Protein AF-A0A6I1JJD5-F1 (afdb_monomer_lite)

Secondary structure (DSSP, 8-state):
-PPPEEEEEEEEEEETTSHHHHHHHHHHHHHHHHTTPPPEEESSSS-S--GGGTT-EEEEP-SS--SSEEEBPPBTTTBTT--EEESEEEE-SBTTTB-TTEEEEEEE---HHHHHHHHTEEEETTT--EEEGGG--SB-TTSTT-TT--GGGGGGGBEEEGGGTTSPPPPPPHHHHHHHHHHHHHHHH---SHHHHHHHHHHHHHHHHHHHHHHHHHHHHHHHHHHHHHTT---TTEEEETTTTEEEETSSSPBPHHHHHHHHHHHTT--S-EEEEBTTS-EEEE--

Sequence (288 aa):
MADRMTTTVHAYNFDTSTDAGRAGYADLKARLTAMGLECFETHGGGSHYKPELDGRAVELETKHLFRDQWNTAPIEGVSDKGLRLFDWAQDVNSPIGAPPRIKRGHWLEQTPAMREARRNTMKCGYCGKQEPAAKGYVFCPHCLDSEYLGEGDLHLTRMASVEDTNKPRAPLTEAEKGHLLPLYREAQIHGSTERGRARIASERAKVIEKHRKVTTDATTERDAMLWLMDRGIRTDNVIFYSHTGRFCFGWRKPVGGAVLAELLNIMSEFPAPYDIKTEDGRTLSGEG

Radius of gyration: 32.89 Å; chains: 1; bounding box: 65×50×88 Å

Structure (mmCIF, N/CA/C/O backbone):
data_AF-A0A6I1JJD5-F1
#
_entry.id   AF-A0A6I1JJD5-F1
#
loop_
_atom_site.group_PDB
_atom_site.id
_atom_site.type_symbol
_atom_site.label_atom_id
_atom_site.label_alt_id
_atom_site.label_comp_id
_atom_site.label_asym_id
_atom_site.label_entity_id
_atom_site.label_seq_id
_atom_site.pdbx_PDB_ins_code
_atom_site.Cartn_x
_atom_site.Cartn_y
_atom_site.Cartn_z
_atom_site.occupancy
_atom_site.B_iso_or_equiv
_atom_site.auth_seq_id
_atom_site.auth_comp_id
_atom_site.auth_asym_id
_atom_site.auth_atom_id
_atom_site.pdbx_PDB_model_num
ATOM 1 N N . MET A 1 1 ? -10.569 -16.025 -19.321 1.00 39.91 1 MET A N 1
ATOM 2 C CA . MET A 1 1 ? -9.183 -16.329 -18.910 1.00 39.91 1 MET A CA 1
ATOM 3 C C . MET A 1 1 ? -8.385 -15.088 -19.245 1.00 39.91 1 MET A C 1
ATOM 5 O O . MET A 1 1 ? -8.525 -14.624 -20.365 1.00 39.91 1 MET A O 1
ATOM 9 N N . ALA A 1 2 ? -7.706 -14.463 -18.282 1.00 50.34 2 ALA A N 1
ATOM 10 C CA . ALA A 1 2 ? -6.809 -13.363 -18.625 1.00 50.34 2 ALA A CA 1
ATOM 11 C C . ALA A 1 2 ? -5.673 -13.961 -19.460 1.00 50.34 2 ALA A C 1
ATOM 13 O O . ALA A 1 2 ? -5.101 -14.966 -19.033 1.00 50.34 2 ALA A O 1
ATOM 14 N N . ASP A 1 3 ? -5.411 -13.408 -20.643 1.00 59.53 3 ASP A N 1
ATOM 15 C CA . ASP A 1 3 ? -4.267 -13.832 -21.444 1.00 59.53 3 ASP A CA 1
ATOM 16 C C . ASP A 1 3 ? -3.008 -13.679 -20.595 1.00 59.53 3 ASP A C 1
ATOM 18 O O . ASP A 1 3 ? -2.704 -12.607 -20.062 1.00 59.53 3 ASP A O 1
ATOM 22 N N . ARG A 1 4 ? -2.325 -14.805 -20.399 1.00 80.31 4 ARG A N 1
ATOM 23 C CA . ARG A 1 4 ? -1.076 -14.865 -19.654 1.00 80.31 4 ARG A CA 1
ATOM 24 C C . ARG A 1 4 ? -0.009 -14.211 -20.514 1.00 80.31 4 ARG A C 1
ATOM 26 O O . ARG A 1 4 ? 0.263 -14.665 -21.622 1.00 80.31 4 ARG A O 1
ATOM 33 N N . MET A 1 5 ? 0.569 -13.125 -20.020 1.00 93.69 5 MET A N 1
ATOM 34 C CA . MET A 1 5 ? 1.611 -12.401 -20.732 1.00 93.69 5 MET A CA 1
ATOM 35 C C . MET A 1 5 ? 2.973 -12.980 -20.366 1.00 93.69 5 MET A C 1
ATOM 37 O O . MET A 1 5 ? 3.266 -13.145 -19.189 1.00 93.69 5 MET A O 1
ATOM 41 N N . THR A 1 6 ? 3.815 -13.267 -21.354 1.00 96.06 6 THR A N 1
ATOM 42 C CA . THR A 1 6 ? 5.143 -13.860 -21.139 1.00 96.06 6 THR A CA 1
ATOM 43 C C . THR A 1 6 ? 6.258 -12.963 -21.673 1.00 96.06 6 THR A C 1
ATOM 45 O O . THR A 1 6 ? 6.064 -12.249 -22.657 1.00 96.06 6 THR A O 1
ATOM 48 N N . THR A 1 7 ? 7.436 -13.025 -21.053 1.00 97.62 7 THR A N 1
ATOM 49 C CA . THR A 1 7 ? 8.671 -12.364 -21.518 1.00 97.62 7 THR A CA 1
ATOM 50 C C . THR A 1 7 ? 9.891 -13.237 -21.223 1.00 97.62 7 THR A C 1
ATOM 52 O O . THR A 1 7 ? 9.816 -14.122 -20.370 1.00 97.62 7 THR A O 1
ATOM 55 N N . THR A 1 8 ? 11.005 -12.983 -21.906 1.00 98.25 8 THR A N 1
ATOM 56 C CA . THR A 1 8 ? 12.299 -13.620 -21.646 1.00 98.25 8 THR A CA 1
ATOM 57 C C . THR A 1 8 ? 13.126 -12.764 -20.690 1.00 98.25 8 THR A C 1
ATOM 59 O O . THR A 1 8 ? 13.258 -11.552 -20.881 1.00 98.25 8 THR A O 1
ATOM 62 N N . VAL A 1 9 ? 13.707 -13.394 -19.666 1.00 98.50 9 VAL A N 1
ATOM 63 C CA . VAL A 1 9 ? 14.671 -12.749 -18.764 1.00 98.50 9 VAL A CA 1
ATOM 64 C C . VAL A 1 9 ? 16.080 -12.958 -19.305 1.00 98.50 9 VAL A C 1
ATOM 66 O O . VAL A 1 9 ? 16.453 -14.069 -19.670 1.00 98.50 9 VAL A O 1
ATOM 69 N N . HIS A 1 10 ? 16.885 -11.901 -19.313 1.00 98.50 10 HIS A N 1
ATOM 70 C CA . HIS A 1 10 ? 18.291 -11.967 -19.693 1.00 98.50 10 HIS A CA 1
ATOM 71 C C . HIS A 1 10 ? 19.163 -11.494 -18.538 1.00 98.50 10 HIS A C 1
ATOM 73 O O . HIS A 1 10 ? 19.095 -10.325 -18.150 1.00 98.50 10 HIS A O 1
ATOM 79 N N . ALA A 1 11 ? 19.990 -12.383 -17.996 1.00 97.88 11 ALA A N 1
ATOM 80 C CA . ALA A 1 11 ? 20.988 -12.020 -17.001 1.00 97.88 11 ALA A CA 1
ATOM 81 C C . ALA A 1 11 ? 22.262 -11.535 -17.699 1.00 97.88 11 ALA A C 1
ATOM 83 O O . ALA A 1 11 ? 22.607 -11.963 -18.797 1.00 97.88 11 ALA A O 1
ATOM 84 N N . TYR A 1 12 ? 22.994 -10.631 -17.058 1.00 97.50 12 TYR A N 1
ATOM 85 C CA . TYR A 1 12 ? 24.285 -10.184 -17.571 1.00 97.50 12 TYR A CA 1
ATOM 86 C C . TYR A 1 12 ? 25.292 -10.004 -16.445 1.00 97.50 12 TYR A C 1
ATOM 88 O O . TYR A 1 12 ? 24.922 -9.723 -15.303 1.00 97.50 12 TYR A O 1
ATOM 96 N N . ASN A 1 13 ? 26.573 -10.161 -16.779 1.00 95.94 13 ASN A N 1
ATOM 97 C CA . ASN A 1 13 ? 27.690 -10.007 -15.857 1.00 95.94 13 ASN A CA 1
ATOM 98 C C . ASN A 1 13 ? 28.967 -9.650 -16.634 1.00 95.94 13 ASN A C 1
ATOM 100 O O . ASN A 1 13 ? 29.559 -10.504 -17.291 1.00 95.94 13 ASN A O 1
ATOM 104 N N . PHE A 1 14 ? 29.378 -8.386 -16.571 1.00 96.75 14 PHE A N 1
ATOM 105 C CA . PHE A 1 14 ? 30.562 -7.868 -17.253 1.00 96.75 14 PHE A CA 1
ATOM 106 C C . PHE A 1 14 ? 31.636 -7.451 -16.252 1.00 96.75 14 PHE A C 1
ATOM 108 O O . PHE A 1 14 ? 31.357 -6.699 -15.317 1.00 96.75 14 PHE A O 1
ATOM 115 N N . ASP A 1 15 ? 32.882 -7.859 -16.501 1.00 95.56 15 ASP A N 1
ATOM 116 C CA . ASP A 1 15 ? 34.052 -7.312 -15.813 1.00 95.56 15 ASP A CA 1
ATOM 117 C C . ASP A 1 15 ? 34.607 -6.102 -16.575 1.00 95.56 15 ASP A C 1
ATOM 119 O O . ASP A 1 15 ? 35.356 -6.227 -17.550 1.00 95.56 15 ASP A O 1
ATOM 123 N N . THR A 1 16 ? 34.260 -4.906 -16.105 1.00 95.44 16 THR A N 1
ATOM 124 C CA . THR A 1 16 ? 34.658 -3.632 -16.710 1.00 95.44 16 THR A CA 1
ATOM 125 C C . THR A 1 16 ? 36.108 -3.246 -16.411 1.00 95.44 16 THR A C 1
ATOM 127 O O . THR A 1 16 ? 36.542 -2.162 -16.809 1.00 95.44 16 THR A O 1
ATOM 130 N N . SER A 1 17 ? 36.888 -4.098 -15.734 1.00 95.38 17 SER A N 1
ATOM 131 C CA . SER A 1 17 ? 38.349 -3.956 -15.710 1.00 95.38 17 SER A CA 1
ATOM 132 C C . SER A 1 17 ? 38.996 -4.359 -17.043 1.00 95.38 17 SER A C 1
ATOM 134 O O . SER A 1 17 ? 40.061 -3.842 -17.379 1.00 95.38 17 SER A O 1
ATOM 136 N N . THR A 1 18 ? 38.309 -5.164 -17.860 1.00 97.69 18 THR A N 1
ATOM 137 C CA . THR A 1 18 ? 38.762 -5.594 -19.195 1.00 97.69 18 THR A CA 1
ATOM 138 C C . THR A 1 18 ? 38.192 -4.716 -20.315 1.00 97.69 18 THR A C 1
ATOM 140 O O . THR A 1 18 ? 37.108 -4.147 -20.170 1.00 97.69 18 THR A O 1
ATOM 143 N N . ASP A 1 19 ? 38.888 -4.622 -21.455 1.00 97.75 19 ASP A N 1
ATOM 144 C CA . ASP A 1 19 ? 38.372 -3.913 -22.642 1.00 97.75 19 ASP A CA 1
ATOM 145 C C . ASP A 1 19 ? 37.091 -4.559 -23.178 1.00 97.75 19 ASP A C 1
ATOM 147 O O . ASP A 1 19 ? 36.109 -3.866 -23.438 1.00 97.75 19 ASP A O 1
ATOM 151 N N . ALA A 1 20 ? 37.070 -5.892 -23.263 1.00 97.81 20 ALA A N 1
ATOM 152 C CA . ALA A 1 20 ? 35.910 -6.644 -23.733 1.00 97.81 20 ALA A CA 1
ATOM 153 C C . ALA A 1 20 ? 34.679 -6.430 -22.836 1.00 97.81 20 ALA A C 1
ATOM 155 O O . ALA A 1 20 ? 33.582 -6.198 -23.339 1.00 97.81 20 ALA A O 1
ATOM 156 N N . GLY A 1 21 ? 34.850 -6.450 -21.510 1.00 97.38 21 GLY A N 1
ATOM 157 C CA . GLY A 1 21 ? 33.751 -6.207 -20.576 1.00 97.38 21 GLY A CA 1
ATOM 158 C C . GLY A 1 21 ? 33.252 -4.761 -20.597 1.00 97.38 21 GLY A C 1
ATOM 159 O O . GLY A 1 21 ? 32.046 -4.537 -20.502 1.00 97.38 21 GLY A O 1
ATOM 160 N N . ARG A 1 22 ? 34.144 -3.774 -20.783 1.00 97.81 22 ARG A N 1
ATOM 161 C CA . ARG A 1 22 ? 33.741 -2.372 -20.996 1.00 97.81 22 ARG A CA 1
ATOM 162 C C . ARG A 1 22 ? 32.921 -2.206 -22.271 1.00 97.81 22 ARG A C 1
ATOM 164 O O . ARG A 1 22 ? 31.856 -1.598 -22.207 1.00 97.81 22 ARG A O 1
ATOM 171 N N . ALA A 1 23 ? 33.402 -2.753 -23.386 1.00 98.12 23 ALA A N 1
ATOM 172 C CA . ALA A 1 23 ? 32.707 -2.695 -24.668 1.00 98.12 23 ALA A CA 1
ATOM 173 C C . ALA A 1 23 ? 31.338 -3.387 -24.586 1.00 98.12 23 ALA A C 1
ATOM 175 O O . ALA A 1 23 ? 30.321 -2.765 -24.873 1.00 98.12 23 ALA A O 1
ATOM 176 N N . GLY A 1 24 ? 31.285 -4.619 -24.067 1.00 98.12 24 GLY A N 1
ATOM 177 C CA . GLY A 1 24 ? 30.038 -5.377 -23.948 1.00 98.12 24 GLY A CA 1
ATOM 178 C C . GLY A 1 24 ? 28.984 -4.701 -23.064 1.00 98.12 24 GLY A C 1
ATOM 179 O O . GLY A 1 24 ? 27.807 -4.661 -23.423 1.00 98.12 24 GLY A O 1
ATOM 180 N N . TYR A 1 25 ? 29.389 -4.111 -21.933 1.00 97.50 25 TYR A N 1
ATOM 181 C CA . TYR A 1 25 ? 28.455 -3.364 -21.087 1.00 97.50 25 TYR A CA 1
ATOM 182 C C . TYR A 1 25 ? 27.991 -2.055 -21.744 1.00 97.50 25 TYR A C 1
ATOM 184 O O . TYR A 1 25 ? 26.815 -1.700 -21.636 1.00 97.50 25 TYR A O 1
ATOM 192 N N . ALA A 1 26 ? 28.885 -1.342 -22.438 1.00 98.12 26 ALA A N 1
ATOM 193 C CA . ALA A 1 26 ? 28.528 -0.136 -23.182 1.00 98.12 26 ALA A CA 1
ATOM 194 C C . ALA A 1 26 ? 27.514 -0.442 -24.296 1.00 98.12 26 ALA A C 1
ATOM 196 O O . ALA A 1 26 ? 26.508 0.262 -24.401 1.00 98.12 26 ALA A O 1
ATOM 197 N N . ASP A 1 27 ? 27.719 -1.527 -25.044 1.00 98.44 27 ASP A N 1
ATOM 198 C CA . ASP A 1 27 ? 26.807 -1.986 -26.095 1.00 98.44 27 ASP A CA 1
ATOM 199 C C . ASP A 1 27 ? 25.439 -2.376 -25.526 1.00 98.44 27 ASP A C 1
ATOM 201 O O . ASP A 1 27 ? 24.402 -1.949 -26.044 1.00 98.44 27 ASP A O 1
ATOM 205 N N . LEU A 1 28 ? 25.410 -3.127 -24.415 1.00 98.12 28 LEU A N 1
ATOM 206 C CA . LEU A 1 28 ? 24.160 -3.458 -23.728 1.00 98.12 28 LEU A CA 1
ATOM 207 C C . LEU A 1 28 ? 23.419 -2.186 -23.307 1.00 98.12 28 LEU A C 1
ATOM 209 O O . LEU A 1 28 ? 22.236 -2.035 -23.610 1.00 98.12 28 LEU A O 1
ATOM 213 N N . LYS A 1 29 ? 24.111 -1.262 -22.635 1.00 98.06 29 LYS A N 1
ATOM 214 C CA . LYS A 1 29 ? 23.531 -0.000 -22.168 1.00 98.06 29 LYS A CA 1
ATOM 215 C C . LYS A 1 29 ? 22.980 0.827 -23.329 1.00 98.06 29 LYS A C 1
ATOM 217 O O . LYS A 1 29 ? 21.865 1.338 -23.219 1.00 98.06 29 LYS A O 1
ATOM 222 N N . ALA A 1 30 ? 23.721 0.936 -24.432 1.00 98.19 30 ALA A N 1
ATOM 223 C CA . ALA A 1 30 ? 23.281 1.651 -25.625 1.00 98.19 30 ALA A CA 1
ATOM 224 C C . ALA A 1 30 ? 22.006 1.023 -26.204 1.00 98.19 30 ALA A C 1
ATOM 226 O O . ALA A 1 30 ? 21.031 1.731 -26.457 1.00 98.19 30 ALA A O 1
ATOM 227 N N . ARG A 1 31 ? 21.973 -0.311 -26.322 1.00 98.06 31 ARG A N 1
ATOM 228 C CA . ARG A 1 31 ? 20.810 -1.056 -26.816 1.00 98.06 31 ARG A CA 1
ATOM 229 C C . ARG A 1 31 ? 19.571 -0.859 -25.941 1.00 98.06 31 ARG A C 1
ATOM 231 O O . ARG A 1 31 ? 18.515 -0.524 -26.468 1.00 98.06 31 ARG A O 1
ATOM 238 N N . LEU A 1 32 ? 19.684 -1.039 -24.624 1.00 97.88 32 LEU A N 1
ATOM 239 C CA . LEU A 1 32 ? 18.535 -0.916 -23.716 1.00 97.88 32 LEU A CA 1
ATOM 240 C C . LEU A 1 32 ? 18.031 0.532 -23.628 1.00 97.88 32 LEU A C 1
ATOM 242 O O . LEU A 1 32 ? 16.824 0.766 -23.646 1.00 97.88 32 LEU A O 1
ATOM 246 N N . THR A 1 33 ? 18.939 1.511 -23.650 1.00 97.00 33 THR A N 1
ATOM 247 C CA . THR A 1 33 ? 18.565 2.934 -23.726 1.00 97.00 33 THR A CA 1
ATOM 248 C C . THR A 1 33 ? 17.831 3.251 -25.030 1.00 97.00 33 THR A C 1
ATOM 250 O O . THR A 1 33 ? 16.821 3.948 -25.008 1.00 97.00 33 THR A O 1
ATOM 253 N N . ALA A 1 34 ? 18.282 2.708 -26.166 1.00 96.50 34 ALA A N 1
ATOM 254 C CA . ALA A 1 34 ? 17.612 2.887 -27.455 1.00 96.50 34 ALA A CA 1
ATOM 255 C C . ALA A 1 34 ? 16.199 2.270 -27.485 1.00 96.50 34 ALA A C 1
ATOM 257 O O . ALA A 1 34 ? 15.344 2.718 -28.244 1.00 96.50 34 ALA A O 1
ATOM 258 N N . MET A 1 35 ? 15.930 1.281 -26.625 1.00 93.88 35 MET A N 1
ATOM 259 C CA . MET A 1 35 ? 14.592 0.722 -26.401 1.00 93.88 35 MET A CA 1
ATOM 260 C C . MET A 1 35 ? 13.726 1.567 -25.449 1.00 93.88 35 MET A C 1
ATOM 262 O O . MET A 1 35 ? 12.567 1.218 -25.225 1.00 93.88 35 MET A O 1
ATOM 266 N N . GLY A 1 36 ? 14.267 2.657 -24.895 1.00 92.75 36 GLY A N 1
ATOM 267 C CA . GLY A 1 36 ? 13.597 3.531 -23.933 1.00 92.75 36 GLY A CA 1
ATOM 268 C C . GLY A 1 36 ? 13.610 3.011 -22.494 1.00 92.75 36 GLY A C 1
ATOM 269 O O . GLY A 1 36 ? 12.805 3.474 -21.690 1.00 92.75 36 GLY A O 1
ATOM 270 N N . LEU A 1 37 ? 14.477 2.044 -22.167 1.00 95.00 37 LEU A N 1
ATOM 271 C CA . LEU A 1 37 ? 14.569 1.491 -20.816 1.00 95.00 37 LEU A CA 1
ATOM 272 C C . LEU A 1 37 ? 15.464 2.339 -19.914 1.00 95.00 37 LEU A C 1
ATOM 274 O O . LEU A 1 37 ? 16.548 2.772 -20.307 1.00 95.00 37 LEU A O 1
ATOM 278 N N . GLU A 1 38 ? 15.021 2.513 -18.674 1.00 93.94 38 GLU A N 1
ATOM 279 C CA . GLU A 1 38 ? 15.776 3.160 -17.604 1.00 93.94 38 GLU A CA 1
ATOM 280 C C . GLU A 1 38 ? 16.366 2.084 -16.684 1.00 93.94 38 GLU A C 1
ATOM 282 O O . GLU A 1 38 ? 15.677 1.140 -16.303 1.00 93.94 38 GLU A O 1
ATOM 287 N N . CYS A 1 39 ? 17.651 2.209 -16.342 1.00 95.38 39 CYS A N 1
ATOM 288 C CA . CYS A 1 39 ? 18.305 1.276 -15.428 1.00 95.38 39 CYS A CA 1
ATOM 289 C C . CYS A 1 39 ? 17.863 1.548 -13.993 1.00 95.38 39 CYS A C 1
ATOM 291 O O . CYS A 1 39 ? 18.116 2.634 -13.465 1.00 95.38 39 CYS A O 1
ATOM 293 N N . PHE A 1 40 ? 17.294 0.544 -13.336 1.00 94.31 40 PHE A N 1
ATOM 294 C CA . PHE A 1 40 ? 17.115 0.556 -11.893 1.00 94.31 40 PHE A CA 1
ATOM 295 C C . PHE A 1 40 ? 18.404 0.093 -11.196 1.00 94.31 40 PHE A C 1
ATOM 297 O O . PHE A 1 40 ? 18.738 -1.094 -11.183 1.00 94.31 40 PHE A O 1
ATOM 304 N N . GLU A 1 41 ? 19.150 1.037 -10.624 1.00 92.06 41 GLU A N 1
ATOM 305 C CA . GLU A 1 41 ? 20.388 0.762 -9.890 1.00 92.06 41 GLU A CA 1
ATOM 306 C C . GLU A 1 41 ? 20.113 0.533 -8.398 1.00 92.06 41 GLU A C 1
ATOM 308 O O . GLU A 1 41 ? 19.583 1.401 -7.704 1.00 92.06 41 GLU A O 1
ATOM 313 N N . THR A 1 42 ? 20.501 -0.637 -7.887 1.00 86.00 42 THR A N 1
ATOM 314 C CA . THR A 1 42 ? 20.261 -1.019 -6.489 1.00 86.00 42 THR A CA 1
ATOM 315 C C . THR A 1 42 ? 21.533 -0.993 -5.662 1.00 86.00 42 THR A C 1
ATOM 317 O O . THR A 1 42 ? 22.498 -1.678 -5.986 1.00 86.00 42 THR A O 1
ATOM 320 N N . HIS A 1 43 ? 21.491 -0.257 -4.548 1.00 80.88 43 HIS A N 1
ATOM 321 C CA . HIS A 1 43 ? 22.602 -0.065 -3.607 1.00 80.88 43 HIS A CA 1
ATOM 322 C C . HIS A 1 43 ? 22.506 -0.920 -2.325 1.00 80.88 43 HIS A C 1
ATOM 324 O O . HIS A 1 43 ? 23.300 -0.748 -1.399 1.00 80.88 43 HIS A O 1
ATOM 330 N N . GLY A 1 44 ? 21.544 -1.842 -2.222 1.00 74.50 44 GLY A N 1
ATOM 331 C CA . GLY A 1 44 ? 21.320 -2.684 -1.036 1.00 74.50 44 GLY A CA 1
ATOM 332 C C . GLY A 1 44 ? 20.181 -3.688 -1.216 1.00 74.50 44 GLY A C 1
ATOM 333 O O . GLY A 1 44 ? 19.350 -3.525 -2.099 1.00 74.50 44 GLY A O 1
ATOM 334 N N . GLY A 1 45 ? 20.122 -4.723 -0.374 1.00 79.00 45 GLY A N 1
ATOM 335 C CA . GLY A 1 45 ? 19.071 -5.748 -0.430 1.00 79.00 45 GLY A CA 1
ATOM 336 C C . GLY A 1 45 ? 19.464 -6.997 -1.227 1.00 79.00 45 GLY A C 1
ATOM 337 O O . GLY A 1 45 ? 20.597 -7.463 -1.131 1.00 79.00 45 GLY A O 1
ATOM 338 N N . GLY A 1 46 ? 18.506 -7.583 -1.952 1.00 83.38 46 GLY A N 1
ATOM 339 C CA . GLY A 1 46 ? 18.722 -8.783 -2.770 1.00 83.38 46 GLY A CA 1
ATOM 340 C C . GLY A 1 46 ? 19.340 -8.467 -4.134 1.00 83.38 46 GLY A C 1
ATOM 341 O O . GLY A 1 46 ? 19.106 -7.398 -4.684 1.00 83.38 46 GLY A O 1
ATOM 342 N N . SER A 1 47 ? 20.107 -9.409 -4.690 1.00 89.75 47 SER A N 1
ATOM 343 C CA . SER A 1 47 ? 20.727 -9.252 -6.014 1.00 89.75 47 SER A CA 1
ATOM 344 C C . SER A 1 47 ? 19.703 -9.333 -7.151 1.00 89.75 47 SER A C 1
ATOM 346 O O . SER A 1 47 ? 18.813 -10.194 -7.157 1.00 89.75 47 SER A O 1
ATOM 348 N N . HIS A 1 48 ? 19.879 -8.466 -8.147 1.00 92.19 48 HIS A N 1
ATOM 349 C CA . HIS A 1 48 ? 19.187 -8.504 -9.433 1.00 92.19 48 HIS A CA 1
ATOM 350 C C . HIS A 1 48 ? 19.905 -9.367 -10.471 1.00 92.19 48 HIS A C 1
ATOM 352 O O . HIS A 1 48 ? 19.346 -9.598 -11.542 1.00 92.19 48 HIS A O 1
ATOM 358 N N . TYR A 1 49 ? 21.111 -9.857 -10.182 1.00 93.75 49 TYR A N 1
ATOM 359 C CA . TYR A 1 49 ? 21.769 -10.858 -11.010 1.00 93.75 49 TYR A CA 1
ATOM 360 C C . TYR A 1 49 ? 21.163 -12.236 -10.730 1.00 93.75 49 TYR A C 1
ATOM 362 O O . TYR A 1 49 ? 21.349 -12.797 -9.652 1.00 93.75 49 TYR A O 1
ATOM 370 N N . LYS A 1 50 ? 20.413 -12.753 -11.708 1.00 93.38 50 LYS A N 1
ATOM 371 C CA . LYS A 1 50 ? 19.674 -14.022 -11.630 1.00 93.38 50 LYS A CA 1
ATOM 372 C C . LYS A 1 50 ? 20.069 -14.945 -12.784 1.00 93.38 50 LYS A C 1
ATOM 374 O O . LYS A 1 50 ? 19.284 -15.103 -13.719 1.00 93.38 50 LYS A O 1
ATOM 379 N N . PRO A 1 51 ? 21.296 -15.495 -12.787 1.00 95.50 51 PRO A N 1
ATOM 380 C CA . PRO A 1 51 ? 21.771 -16.344 -13.880 1.00 95.50 51 PRO A CA 1
ATOM 381 C C . PRO A 1 51 ? 20.885 -17.576 -14.107 1.00 95.50 51 PRO A C 1
ATOM 383 O O . PRO A 1 51 ? 20.765 -18.044 -15.231 1.00 95.50 51 PRO A O 1
ATOM 386 N N . GLU A 1 52 ? 20.207 -18.069 -13.069 1.00 95.81 52 GLU A N 1
ATOM 387 C CA . GLU A 1 52 ? 19.242 -19.168 -13.150 1.00 95.81 52 GLU A CA 1
ATOM 388 C C . GLU A 1 52 ? 17.993 -18.850 -13.991 1.00 95.81 52 GLU A C 1
ATOM 390 O O . GLU A 1 52 ? 17.243 -19.763 -14.342 1.00 95.81 52 GLU A O 1
ATOM 395 N N . LEU A 1 53 ? 17.758 -17.571 -14.307 1.00 97.06 53 LEU A N 1
ATOM 396 C CA . LEU A 1 53 ? 16.675 -17.105 -15.173 1.00 97.06 53 LEU A CA 1
ATOM 397 C C . LEU A 1 53 ? 17.140 -16.722 -16.580 1.00 97.06 53 LEU A C 1
ATOM 399 O O . LEU A 1 53 ? 16.291 -16.403 -17.406 1.00 97.06 53 LEU A O 1
ATOM 403 N N . ASP A 1 54 ? 18.441 -16.740 -16.872 1.00 98.06 54 ASP A N 1
ATOM 404 C CA . ASP A 1 54 ? 18.938 -16.289 -18.172 1.00 98.06 54 ASP A CA 1
ATOM 405 C C . ASP A 1 54 ? 18.368 -17.129 -19.326 1.00 98.06 54 ASP A C 1
ATOM 407 O O . ASP A 1 54 ? 18.419 -18.361 -19.312 1.00 98.06 54 ASP A O 1
ATOM 411 N N . GLY A 1 55 ? 17.767 -16.454 -20.307 1.00 97.62 55 GLY A N 1
ATOM 412 C CA . GLY A 1 55 ? 17.090 -17.067 -21.448 1.00 97.62 55 GLY A CA 1
ATOM 413 C C . GLY A 1 55 ? 15.766 -17.765 -21.116 1.00 97.62 55 GLY A C 1
ATOM 414 O O . GLY A 1 55 ? 15.152 -18.344 -22.013 1.00 97.62 55 GLY A O 1
ATOM 415 N N . ARG A 1 56 ? 15.297 -17.735 -19.861 1.00 97.56 56 ARG A N 1
ATOM 416 C CA . ARG A 1 56 ? 14.022 -18.356 -19.477 1.00 97.56 56 ARG A CA 1
ATOM 417 C C . ARG A 1 56 ? 12.845 -17.429 -19.751 1.00 97.56 56 ARG A C 1
ATOM 419 O O . ARG A 1 56 ? 12.882 -16.239 -19.439 1.00 97.56 56 ARG A O 1
ATOM 426 N N . ALA A 1 57 ? 11.764 -18.017 -20.258 1.00 97.31 57 ALA A N 1
ATOM 427 C CA . ALA A 1 57 ? 10.467 -17.363 -20.319 1.00 97.31 57 ALA A CA 1
ATOM 428 C C . ALA A 1 57 ? 9.811 -17.349 -18.929 1.00 97.31 57 ALA A C 1
ATOM 430 O O . ALA A 1 57 ? 9.809 -18.359 -18.224 1.00 97.31 57 ALA A O 1
ATOM 431 N N . VAL A 1 58 ? 9.229 -16.214 -18.550 1.00 97.31 58 VAL A N 1
ATOM 432 C CA . VAL A 1 58 ? 8.468 -16.035 -17.308 1.00 97.31 58 VAL A CA 1
ATOM 433 C C . VAL A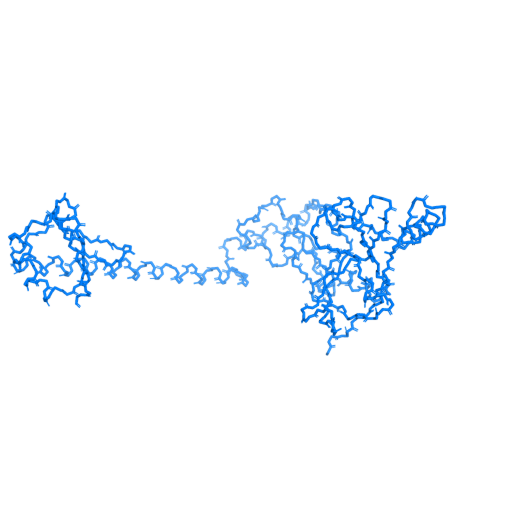 1 58 ? 7.085 -15.472 -17.609 1.00 97.31 58 VAL A C 1
ATOM 435 O O . VAL A 1 58 ? 6.912 -14.678 -18.535 1.00 97.31 58 VAL A O 1
ATOM 438 N N . GLU A 1 59 ? 6.097 -15.878 -16.815 1.00 97.31 59 GLU A N 1
ATOM 439 C CA . GLU A 1 59 ? 4.731 -15.354 -16.874 1.00 97.31 59 GLU A CA 1
ATOM 440 C C . GLU A 1 59 ? 4.609 -14.100 -15.996 1.00 97.31 59 GLU A C 1
ATOM 442 O O . GLU A 1 59 ? 5.003 -14.110 -14.829 1.00 97.31 59 GLU A O 1
ATOM 447 N N . LEU A 1 60 ? 4.061 -13.024 -16.556 1.00 96.69 60 LEU A N 1
ATOM 448 C CA . LEU A 1 60 ? 3.877 -11.720 -15.927 1.00 96.69 60 LEU A CA 1
ATOM 449 C C . LEU A 1 60 ? 2.445 -11.555 -15.412 1.00 96.69 60 LEU A C 1
ATOM 451 O O . LEU A 1 60 ? 1.470 -11.796 -16.128 1.00 96.69 60 LEU A O 1
ATOM 455 N N . GLU A 1 61 ? 2.313 -11.054 -14.189 1.00 94.62 61 GLU A N 1
ATOM 456 C CA . GLU A 1 61 ? 1.025 -10.688 -13.613 1.00 94.62 61 GLU A CA 1
ATOM 457 C C . GLU A 1 61 ? 0.570 -9.316 -14.120 1.00 94.62 61 GLU A C 1
ATOM 459 O O . GLU A 1 61 ? 1.278 -8.314 -14.006 1.00 94.62 61 GLU A O 1
ATOM 464 N N . THR A 1 62 ? -0.664 -9.243 -14.619 1.00 92.75 62 THR A N 1
ATOM 465 C CA . THR A 1 62 ? -1.228 -8.014 -15.204 1.00 92.75 62 THR A CA 1
ATOM 466 C C . THR A 1 62 ? -2.174 -7.258 -14.275 1.00 92.75 62 THR A C 1
ATOM 468 O O . THR A 1 62 ? -2.680 -6.195 -14.625 1.00 92.75 62 THR A O 1
ATOM 471 N N . LYS A 1 63 ? -2.413 -7.777 -13.064 1.00 90.81 63 LYS A N 1
ATOM 472 C CA . LYS A 1 63 ? -3.364 -7.185 -12.111 1.00 90.81 63 LYS A CA 1
ATOM 473 C C . LYS A 1 63 ? -2.889 -5.841 -11.547 1.00 90.81 63 LYS A C 1
ATOM 475 O O . LYS A 1 63 ? -3.706 -4.961 -11.284 1.00 90.81 63 LYS A O 1
ATOM 480 N N . HIS A 1 64 ? -1.585 -5.702 -11.323 1.00 91.69 64 HIS A N 1
ATOM 481 C CA . HIS A 1 64 ? -0.972 -4.505 -10.755 1.00 91.69 64 HIS A CA 1
ATOM 482 C C . HIS A 1 64 ? 0.273 -4.151 -11.557 1.00 91.69 64 HIS A C 1
ATOM 484 O O . HIS A 1 64 ? 1.337 -4.732 -11.352 1.00 91.69 64 HIS A O 1
ATOM 490 N N . LEU A 1 65 ? 0.122 -3.201 -12.477 1.00 95.06 65 LEU A N 1
ATOM 491 C CA . LEU A 1 65 ? 1.190 -2.804 -13.383 1.00 95.06 65 LEU A CA 1
ATOM 492 C C . LEU A 1 65 ? 2.041 -1.683 -12.797 1.00 95.06 65 LEU A C 1
ATOM 494 O O . LEU A 1 65 ? 1.560 -0.820 -12.057 1.00 95.06 65 LEU A O 1
ATOM 498 N N . PHE A 1 66 ? 3.309 -1.668 -13.183 1.00 94.81 66 PHE A N 1
ATOM 499 C CA . PHE A 1 66 ? 4.241 -0.593 -12.878 1.00 94.81 66 PHE A CA 1
ATOM 500 C C . PHE A 1 66 ? 4.909 -0.129 -14.169 1.00 94.81 66 PHE A C 1
ATOM 502 O O . PHE A 1 66 ? 4.875 -0.828 -15.185 1.00 94.81 66 PHE A O 1
ATOM 509 N N . ARG A 1 67 ? 5.493 1.069 -14.122 1.00 94.06 67 ARG A N 1
ATOM 510 C CA . ARG A 1 67 ? 6.137 1.699 -15.277 1.00 94.06 67 ARG A CA 1
ATOM 511 C C . ARG A 1 67 ? 7.359 0.920 -15.756 1.00 94.06 67 ARG A C 1
ATOM 513 O O . ARG A 1 67 ? 7.583 0.853 -16.954 1.00 94.06 67 ARG A O 1
ATOM 520 N N . ASP A 1 68 ? 8.122 0.380 -14.816 1.00 94.25 68 ASP A N 1
ATOM 521 C CA . ASP A 1 68 ? 9.497 -0.097 -14.992 1.00 94.25 68 ASP A CA 1
ATOM 522 C C . ASP A 1 68 ? 9.741 -1.481 -14.372 1.00 94.25 68 ASP A C 1
ATOM 524 O O . ASP A 1 68 ? 10.852 -2.004 -14.419 1.00 94.25 68 ASP A O 1
ATOM 528 N N . GLN A 1 69 ? 8.708 -2.091 -13.787 1.00 95.12 69 GLN A N 1
ATOM 529 C CA . GLN A 1 69 ? 8.790 -3.412 -13.172 1.00 95.12 69 GLN A CA 1
ATOM 530 C C . GLN A 1 69 ? 7.525 -4.239 -13.406 1.00 95.12 69 GLN A C 1
ATOM 532 O O . GLN A 1 69 ? 6.456 -3.724 -13.750 1.00 95.12 69 GLN A O 1
ATOM 537 N N . TRP A 1 70 ? 7.660 -5.533 -13.151 1.00 96.56 70 TRP A N 1
ATOM 538 C CA . TRP A 1 70 ? 6.621 -6.541 -13.250 1.00 96.56 70 TRP A CA 1
ATOM 539 C C . TRP A 1 70 ? 6.695 -7.476 -12.053 1.00 96.56 70 TRP A C 1
ATOM 541 O O . TRP A 1 70 ? 7.780 -7.788 -11.559 1.00 96.56 70 TRP A O 1
ATOM 551 N N . ASN A 1 71 ? 5.534 -7.947 -11.614 1.00 96.38 71 ASN A N 1
ATOM 552 C CA . ASN A 1 71 ? 5.475 -9.150 -10.799 1.00 96.38 71 ASN A CA 1
ATOM 553 C C . ASN A 1 71 ? 5.328 -10.341 -11.745 1.00 96.38 71 ASN A C 1
ATOM 555 O O . ASN A 1 71 ? 4.609 -10.250 -12.742 1.00 96.38 71 ASN A O 1
ATOM 559 N N . THR A 1 72 ? 6.002 -11.440 -11.444 1.00 96.25 72 THR A N 1
ATOM 560 C CA . THR A 1 72 ? 5.818 -12.705 -12.153 1.00 96.25 72 THR A CA 1
ATOM 561 C C . THR A 1 72 ? 4.876 -13.611 -11.373 1.00 96.25 72 THR A C 1
ATOM 563 O O . THR A 1 72 ? 4.791 -13.510 -10.149 1.00 96.25 72 THR A O 1
ATOM 566 N N . ALA A 1 73 ? 4.248 -14.558 -12.063 1.00 95.38 73 ALA A N 1
ATOM 567 C CA . ALA A 1 73 ? 3.678 -15.735 -11.417 1.00 95.38 73 ALA A CA 1
ATOM 568 C C . ALA A 1 73 ? 4.794 -16.576 -10.743 1.00 95.38 73 ALA A C 1
ATOM 570 O O . ALA A 1 73 ? 5.985 -16.300 -10.962 1.00 95.38 73 ALA A O 1
ATOM 571 N N . PRO A 1 74 ? 4.453 -17.599 -9.934 1.00 96.31 74 PRO A N 1
ATOM 572 C CA . PRO A 1 74 ? 5.434 -18.548 -9.416 1.00 96.31 74 PRO A CA 1
ATOM 573 C C . PRO A 1 74 ? 6.318 -19.132 -10.525 1.00 96.31 74 PRO A C 1
ATOM 575 O O . PRO A 1 74 ? 5.829 -19.510 -11.588 1.00 96.31 74 PRO A O 1
ATOM 578 N N . ILE A 1 75 ? 7.625 -19.193 -10.270 1.00 95.81 75 ILE A N 1
ATOM 579 C CA . ILE A 1 75 ? 8.634 -19.711 -11.198 1.00 95.81 75 ILE A CA 1
ATOM 580 C C . ILE A 1 75 ? 9.185 -20.999 -10.599 1.00 95.81 75 ILE A C 1
ATOM 582 O O . ILE A 1 75 ? 9.831 -20.972 -9.547 1.00 95.81 75 ILE A O 1
ATOM 586 N N . GLU A 1 76 ? 8.946 -22.119 -11.274 1.00 94.19 76 GLU A N 1
ATOM 587 C CA . GLU A 1 76 ? 9.373 -23.440 -10.815 1.00 94.19 76 GLU A CA 1
ATOM 588 C C . GLU A 1 76 ? 10.884 -23.487 -10.534 1.00 94.19 76 GLU A C 1
ATOM 590 O O . GLU A 1 76 ? 11.711 -23.063 -11.346 1.00 94.19 76 GLU A O 1
ATOM 595 N N . GLY A 1 77 ? 11.241 -23.978 -9.345 1.00 93.69 77 GLY A N 1
ATOM 596 C CA . GLY A 1 77 ? 12.630 -24.086 -8.895 1.00 93.69 77 GLY A CA 1
ATOM 597 C C . GLY A 1 77 ? 13.316 -22.756 -8.563 1.00 93.69 77 GLY A C 1
ATOM 598 O O . GLY A 1 77 ? 14.504 -22.768 -8.250 1.00 93.69 77 GLY A O 1
ATOM 599 N N . VAL A 1 78 ? 12.605 -21.621 -8.625 1.00 94.38 78 VAL A N 1
ATOM 600 C CA . VAL A 1 78 ? 13.168 -20.289 -8.337 1.00 94.38 78 VAL A CA 1
ATOM 601 C C . VAL A 1 78 ? 12.351 -19.528 -7.290 1.00 94.38 78 VAL A C 1
ATOM 603 O O . VAL A 1 78 ? 12.929 -18.988 -6.349 1.00 94.38 78 VAL A O 1
ATOM 606 N N . SER A 1 79 ? 11.023 -19.452 -7.428 1.00 94.94 79 SER A N 1
ATOM 607 C CA . SER A 1 79 ? 10.159 -18.777 -6.450 1.00 94.94 79 SER A CA 1
ATOM 608 C C . SER A 1 79 ? 8.710 -19.260 -6.496 1.00 94.94 79 SER A C 1
ATOM 610 O O . SER A 1 79 ? 8.007 -19.026 -7.478 1.00 94.94 79 SER A O 1
ATOM 612 N N . ASP A 1 80 ? 8.213 -19.787 -5.377 1.00 95.62 80 ASP A N 1
ATOM 613 C CA . ASP A 1 80 ? 6.811 -20.212 -5.218 1.00 95.62 80 ASP A CA 1
ATOM 614 C C . ASP A 1 80 ? 5.814 -19.044 -5.157 1.00 95.62 80 ASP A C 1
ATOM 616 O O . ASP A 1 80 ? 4.606 -19.241 -5.265 1.00 95.62 80 ASP A O 1
ATOM 620 N N . LYS A 1 81 ? 6.303 -17.815 -4.952 1.00 94.56 81 LYS A N 1
ATOM 621 C CA . LYS A 1 81 ? 5.482 -16.593 -4.854 1.00 94.56 81 LYS A CA 1
ATOM 622 C C . LYS A 1 81 ? 5.680 -15.650 -6.041 1.00 94.56 81 LYS A C 1
ATOM 624 O O . LYS A 1 81 ? 5.159 -14.540 -6.019 1.00 94.56 81 LYS A O 1
ATOM 629 N N . GLY A 1 82 ? 6.469 -16.069 -7.029 1.00 95.25 82 GLY A N 1
ATOM 630 C CA . GLY A 1 82 ? 6.933 -15.206 -8.106 1.00 95.25 82 GLY A CA 1
ATOM 631 C C . GLY A 1 82 ? 8.002 -14.212 -7.656 1.00 95.25 82 GLY A C 1
ATOM 632 O O . GLY A 1 82 ? 8.488 -14.242 -6.521 1.00 95.25 82 GLY A O 1
ATOM 633 N N . LEU A 1 83 ? 8.431 -13.359 -8.577 1.00 95.38 83 LEU A N 1
ATOM 634 C CA . LEU A 1 83 ? 9.488 -12.378 -8.375 1.00 95.38 83 LEU A CA 1
ATOM 635 C C . LEU A 1 83 ? 9.039 -11.005 -8.857 1.00 95.38 83 LEU A C 1
ATOM 637 O O . LEU A 1 83 ? 8.202 -10.874 -9.745 1.00 95.38 83 LEU A O 1
ATOM 641 N N . ARG A 1 84 ? 9.666 -9.971 -8.300 1.00 95.50 84 ARG A N 1
ATOM 642 C CA . ARG A 1 84 ? 9.656 -8.638 -8.893 1.00 95.50 84 ARG A CA 1
ATOM 643 C C . ARG A 1 84 ? 10.851 -8.513 -9.828 1.00 95.50 84 ARG A C 1
ATOM 645 O O . ARG A 1 84 ? 11.990 -8.594 -9.365 1.00 95.50 84 ARG A O 1
ATOM 652 N N . LEU A 1 85 ? 10.587 -8.307 -11.110 1.00 96.38 85 LEU A N 1
ATOM 653 C CA . LEU A 1 85 ? 11.600 -8.106 -12.143 1.00 96.38 85 LEU A CA 1
ATOM 654 C C . LEU A 1 85 ? 11.453 -6.704 -12.727 1.00 96.38 85 LEU A C 1
ATOM 656 O O . LEU A 1 85 ? 10.337 -6.239 -12.946 1.00 96.38 85 LEU A O 1
ATOM 660 N N . PHE A 1 86 ? 12.571 -6.027 -12.953 1.00 97.06 86 PHE A N 1
ATOM 661 C CA . PHE A 1 86 ? 12.590 -4.700 -13.564 1.00 97.06 86 PHE A CA 1
ATOM 662 C C . PHE A 1 86 ? 12.851 -4.846 -15.056 1.00 97.06 86 PHE A C 1
ATOM 664 O O . PHE A 1 86 ? 13.530 -5.782 -15.471 1.00 97.06 86 PHE A O 1
ATOM 671 N N . ASP A 1 87 ? 12.361 -3.907 -15.861 1.00 97.50 87 ASP A N 1
ATOM 672 C CA . ASP A 1 87 ? 12.641 -3.898 -17.299 1.00 97.50 87 ASP A CA 1
ATOM 673 C C . ASP A 1 87 ? 14.151 -3.908 -17.566 1.00 97.50 87 ASP A C 1
ATOM 675 O O . ASP A 1 87 ? 14.616 -4.599 -18.472 1.00 97.50 87 ASP A O 1
ATOM 679 N N . TRP A 1 88 ? 14.909 -3.194 -16.730 1.00 98.12 88 TRP A N 1
ATOM 680 C CA . TRP A 1 88 ? 16.358 -3.272 -16.622 1.00 98.12 88 TRP A CA 1
ATOM 681 C C . TRP A 1 88 ? 16.783 -2.943 -15.186 1.00 98.12 88 TRP A C 1
ATOM 683 O O . TRP A 1 88 ? 16.466 -1.872 -14.673 1.00 98.12 88 TRP A O 1
ATOM 693 N N . ALA A 1 89 ? 17.512 -3.849 -14.533 1.00 96.06 89 ALA A N 1
ATOM 694 C CA . ALA A 1 89 ? 18.089 -3.612 -13.213 1.00 96.06 89 ALA A CA 1
ATOM 695 C C . ALA A 1 89 ? 19.561 -4.003 -13.141 1.00 96.06 89 ALA A C 1
ATOM 697 O O . ALA A 1 89 ? 20.003 -4.969 -13.768 1.00 96.06 89 ALA A O 1
ATOM 698 N N . GLN A 1 90 ? 20.291 -3.277 -12.297 1.00 93.94 90 GLN A N 1
ATOM 699 C CA . GLN A 1 90 ? 21.710 -3.466 -12.040 1.00 93.94 90 GLN A CA 1
ATOM 700 C C . GLN A 1 90 ? 22.013 -3.459 -10.540 1.00 93.94 90 GLN A C 1
ATOM 702 O O . GLN A 1 90 ? 21.548 -2.593 -9.798 1.00 93.94 90 GLN A O 1
ATOM 707 N N . ASP A 1 91 ? 22.895 -4.363 -10.120 1.00 91.50 91 ASP A N 1
ATOM 708 C CA . ASP A 1 91 ? 23.530 -4.296 -8.805 1.00 91.50 91 ASP A CA 1
ATOM 709 C C . ASP A 1 91 ? 24.619 -3.210 -8.814 1.00 91.50 91 ASP A C 1
ATOM 711 O O . ASP A 1 91 ? 25.557 -3.264 -9.618 1.00 91.50 91 ASP A O 1
ATOM 715 N N . VAL A 1 92 ? 24.538 -2.234 -7.908 1.00 82.44 92 VAL A N 1
ATOM 716 C CA . VAL A 1 92 ? 25.539 -1.167 -7.764 1.00 82.44 92 VAL A CA 1
ATOM 717 C C . VAL A 1 92 ? 26.081 -1.138 -6.340 1.00 82.44 92 VAL A C 1
ATOM 719 O O . VAL A 1 92 ? 25.317 -1.197 -5.389 1.00 82.44 92 VAL A O 1
ATOM 722 N N . ASN A 1 93 ? 27.411 -1.036 -6.205 1.00 68.00 93 ASN A N 1
ATOM 723 C CA . ASN A 1 93 ? 28.167 -0.756 -4.971 1.00 68.00 93 ASN A CA 1
ATOM 724 C C . ASN A 1 93 ? 27.430 -1.086 -3.660 1.00 68.00 93 ASN A C 1
ATOM 726 O O . ASN A 1 93 ? 26.805 -0.208 -3.064 1.00 68.00 93 ASN A O 1
ATOM 730 N N . SER A 1 94 ? 27.518 -2.340 -3.205 1.00 57.41 94 SER A N 1
ATOM 731 C CA . SER A 1 94 ? 26.850 -2.787 -1.980 1.00 57.41 94 SER A CA 1
ATOM 732 C C . SER A 1 94 ? 27.352 -4.171 -1.516 1.00 57.41 94 SER A C 1
ATOM 734 O O . SER A 1 94 ? 27.819 -4.941 -2.361 1.00 57.41 94 SER A O 1
ATOM 736 N N . PRO A 1 95 ? 27.234 -4.547 -0.220 1.00 62.19 95 PRO A N 1
ATOM 737 C CA . PRO A 1 95 ? 27.522 -5.890 0.333 1.00 62.19 95 PRO A CA 1
ATOM 738 C C . PRO A 1 95 ? 26.847 -7.093 -0.358 1.00 62.19 95 PRO A C 1
ATOM 740 O O . PRO A 1 95 ? 27.115 -8.232 0.005 1.00 62.19 95 PRO A O 1
ATOM 743 N N . ILE A 1 96 ? 26.028 -6.870 -1.388 1.00 65.44 96 ILE A N 1
ATOM 744 C CA . ILE A 1 96 ? 25.393 -7.882 -2.250 1.00 65.44 96 ILE A CA 1
ATOM 745 C C . ILE A 1 96 ? 26.431 -8.648 -3.115 1.00 65.44 96 ILE A C 1
ATOM 747 O O . ILE A 1 96 ? 26.094 -9.552 -3.879 1.00 65.44 96 ILE A O 1
ATOM 751 N N . GLY A 1 97 ? 27.723 -8.319 -2.992 1.00 61.25 97 GLY A N 1
ATOM 752 C CA . GLY A 1 97 ? 28.832 -9.184 -3.409 1.00 61.25 97 GLY A CA 1
ATOM 753 C C . GLY A 1 97 ? 29.387 -8.942 -4.816 1.00 61.25 97 GLY A C 1
ATOM 754 O O . GLY A 1 97 ? 30.144 -9.776 -5.305 1.00 61.25 97 GLY A O 1
ATOM 755 N N . ALA A 1 98 ? 29.042 -7.834 -5.482 1.00 71.88 98 ALA A N 1
ATOM 756 C CA . ALA A 1 98 ? 29.696 -7.420 -6.728 1.00 71.88 98 ALA A CA 1
ATOM 757 C C . ALA A 1 98 ? 30.759 -6.342 -6.444 1.00 71.88 98 ALA A C 1
ATOM 759 O O . ALA A 1 98 ? 30.414 -5.268 -5.944 1.00 71.88 98 ALA A O 1
ATOM 760 N N . PRO A 1 99 ? 32.045 -6.577 -6.770 1.00 83.69 99 PRO A N 1
ATOM 761 C CA . PRO A 1 99 ? 33.043 -5.513 -6.796 1.00 83.69 99 PRO A CA 1
ATOM 762 C C . PRO A 1 99 ? 32.616 -4.375 -7.742 1.00 83.69 99 PRO A C 1
ATOM 764 O O . PRO A 1 99 ? 31.981 -4.664 -8.753 1.00 83.69 99 PRO A O 1
ATOM 767 N N . PRO A 1 100 ? 33.038 -3.114 -7.527 1.00 84.62 100 PRO A N 1
ATOM 768 C CA . PRO A 1 100 ? 32.643 -1.978 -8.377 1.00 84.62 100 PRO A CA 1
ATOM 769 C C . PRO A 1 100 ? 32.939 -2.146 -9.880 1.00 84.62 100 PRO A C 1
ATOM 771 O O . PRO A 1 100 ? 32.263 -1.552 -10.720 1.00 84.62 100 PRO A O 1
ATOM 774 N N . ARG A 1 101 ? 33.950 -2.964 -10.213 1.00 90.25 101 ARG A N 1
ATOM 775 C CA . ARG A 1 101 ? 34.336 -3.333 -11.588 1.00 90.25 101 ARG A CA 1
ATOM 776 C C . ARG A 1 101 ? 33.404 -4.352 -12.249 1.00 90.25 101 ARG A C 1
ATOM 778 O O . ARG A 1 101 ? 33.546 -4.612 -13.433 1.00 90.25 101 ARG A O 1
ATOM 785 N N . ILE A 1 102 ? 32.503 -4.971 -11.496 1.00 92.81 102 ILE A N 1
ATOM 786 C CA . ILE A 1 102 ? 31.551 -5.945 -12.015 1.00 92.81 102 ILE A CA 1
ATOM 787 C C . ILE A 1 102 ? 30.210 -5.246 -12.220 1.00 92.81 102 ILE A C 1
ATOM 789 O O . ILE A 1 102 ? 29.616 -4.731 -11.273 1.00 92.81 102 ILE A O 1
ATOM 793 N N . LYS A 1 103 ? 29.727 -5.239 -13.463 1.00 93.88 103 LYS A N 1
ATOM 794 C CA . LYS A 1 103 ? 28.393 -4.755 -13.833 1.00 93.88 103 LYS A CA 1
ATOM 795 C C . LYS A 1 103 ? 27.510 -5.950 -14.133 1.00 93.88 103 LYS A C 1
ATOM 797 O O . LYS A 1 103 ? 27.696 -6.619 -15.147 1.00 93.88 103 LYS A O 1
ATOM 802 N N . ARG A 1 104 ? 26.565 -6.230 -13.238 1.00 94.31 104 ARG A N 1
ATOM 803 C CA . ARG A 1 104 ? 25.686 -7.394 -13.342 1.00 94.31 104 ARG A CA 1
ATOM 804 C C . ARG A 1 104 ? 24.249 -7.067 -12.969 1.00 94.31 104 ARG A C 1
ATOM 806 O O . ARG A 1 104 ? 24.005 -6.146 -12.190 1.00 94.31 104 ARG A O 1
ATOM 813 N N . GLY A 1 105 ? 23.322 -7.845 -13.505 1.00 95.81 105 GLY A N 1
ATOM 814 C CA . GLY A 1 105 ? 21.896 -7.646 -13.292 1.00 95.81 105 GLY A CA 1
ATOM 815 C C . GLY A 1 105 ? 21.057 -8.476 -14.252 1.00 95.81 105 GLY A C 1
ATOM 816 O O . GLY A 1 105 ? 21.498 -9.538 -14.702 1.00 95.81 105 GLY A O 1
ATOM 817 N N . HIS A 1 106 ? 19.866 -7.975 -14.572 1.00 97.81 106 HIS A N 1
ATOM 818 C CA . HIS A 1 106 ? 19.007 -8.538 -15.609 1.00 97.81 106 HIS A CA 1
ATOM 819 C C . HIS A 1 106 ? 18.283 -7.444 -16.396 1.00 97.81 106 HIS A C 1
ATOM 821 O O . HIS A 1 106 ? 18.221 -6.284 -15.983 1.00 97.81 106 HIS A O 1
ATOM 827 N N . TRP A 1 107 ? 17.707 -7.831 -17.524 1.00 98.44 107 TRP A N 1
ATOM 828 C CA . TRP A 1 107 ? 16.716 -7.049 -18.255 1.00 98.44 107 TRP A CA 1
ATOM 829 C C . TRP A 1 107 ? 15.654 -7.983 -18.843 1.00 98.44 107 TRP A C 1
ATOM 831 O O . TRP A 1 107 ? 15.872 -9.194 -18.948 1.00 98.44 107 TRP A O 1
ATOM 841 N N . LEU A 1 108 ? 14.495 -7.423 -19.184 1.00 98.38 108 LEU A N 1
ATOM 842 C CA . LEU A 1 108 ? 13.372 -8.156 -19.768 1.00 98.38 108 LEU A CA 1
ATOM 843 C C . LEU A 1 108 ? 13.195 -7.799 -21.237 1.00 98.38 108 LEU A C 1
ATOM 845 O O . LEU A 1 108 ? 13.211 -6.618 -21.606 1.00 98.38 108 LEU A O 1
ATOM 849 N N . GLU A 1 109 ? 12.938 -8.807 -22.064 1.00 97.75 109 GLU A N 1
ATOM 850 C CA . GLU A 1 109 ? 12.559 -8.598 -23.454 1.00 97.75 109 GLU A CA 1
ATOM 851 C C . GLU A 1 109 ? 11.209 -7.868 -23.547 1.00 97.75 109 GLU A C 1
ATOM 853 O O . GLU A 1 109 ? 10.157 -8.368 -23.145 1.00 97.75 109 GLU A O 1
ATOM 858 N N . GLN A 1 110 ? 11.234 -6.645 -24.073 1.00 96.25 110 GLN A N 1
ATOM 859 C CA . GLN A 1 110 ? 10.054 -5.787 -24.117 1.00 96.25 110 GLN A CA 1
ATOM 860 C C . GLN A 1 110 ? 9.141 -6.167 -25.282 1.00 96.25 110 GLN A C 1
ATOM 862 O O . GLN A 1 110 ? 9.436 -5.855 -26.439 1.00 96.25 110 GLN A O 1
ATOM 867 N N . THR A 1 111 ? 7.998 -6.781 -24.979 1.00 95.62 111 THR A N 1
ATOM 868 C CA . THR A 1 111 ? 7.022 -7.192 -25.997 1.00 95.62 111 THR A CA 1
ATOM 869 C C . THR A 1 111 ? 6.020 -6.073 -26.322 1.00 95.62 111 THR A C 1
ATOM 871 O O . THR A 1 111 ? 5.773 -5.184 -25.496 1.00 95.62 111 THR A O 1
ATOM 874 N N . PRO A 1 112 ? 5.382 -6.090 -27.510 1.00 95.00 112 PRO A N 1
ATOM 875 C CA . PRO A 1 112 ? 4.278 -5.180 -27.815 1.00 95.00 112 PRO A CA 1
ATOM 876 C C . PRO A 1 112 ? 3.132 -5.263 -26.796 1.00 95.00 112 PRO A C 1
ATOM 878 O O . PRO A 1 112 ? 2.619 -4.225 -26.383 1.00 95.00 112 PRO A O 1
ATOM 881 N N . ALA A 1 113 ? 2.806 -6.472 -26.324 1.00 95.00 113 ALA A N 1
ATOM 882 C CA . ALA A 1 113 ? 1.748 -6.707 -25.342 1.00 95.00 113 ALA A CA 1
ATOM 883 C C . ALA A 1 113 ? 2.039 -6.031 -23.989 1.00 95.00 113 ALA A C 1
ATOM 885 O O . ALA A 1 113 ? 1.148 -5.424 -23.401 1.00 95.00 113 ALA A O 1
ATOM 886 N N . MET A 1 114 ? 3.296 -6.052 -23.525 1.00 95.62 114 MET A N 1
ATOM 887 C CA . MET A 1 114 ? 3.716 -5.360 -22.296 1.00 95.62 114 MET A CA 1
ATOM 888 C C . MET A 1 114 ? 3.474 -3.850 -22.382 1.00 95.62 114 MET A C 1
ATOM 890 O O . MET A 1 114 ? 2.922 -3.242 -21.462 1.00 95.62 114 MET A O 1
ATOM 894 N N . ARG A 1 115 ? 3.858 -3.248 -23.512 1.00 93.75 115 ARG A N 1
ATOM 895 C CA . ARG A 1 115 ? 3.663 -1.813 -23.765 1.00 93.75 115 ARG A CA 1
ATOM 896 C C . ARG A 1 115 ? 2.181 -1.469 -23.876 1.00 93.75 115 ARG A C 1
ATOM 898 O O . ARG A 1 115 ? 1.737 -0.460 -23.341 1.00 93.75 115 ARG A O 1
ATOM 905 N N . GLU A 1 116 ? 1.406 -2.302 -24.561 1.00 94.94 116 GLU A N 1
ATOM 906 C CA . GLU A 1 116 ? -0.035 -2.103 -24.692 1.00 94.94 116 GLU A CA 1
ATOM 907 C C . GLU A 1 116 ? -0.745 -2.192 -23.335 1.00 94.94 116 GLU A C 1
ATOM 909 O O . GLU A 1 116 ? -1.548 -1.319 -23.007 1.00 94.94 116 GLU A O 1
ATOM 914 N N . ALA A 1 117 ? -0.394 -3.177 -22.503 1.00 95.50 117 ALA A N 1
ATOM 915 C CA . ALA A 1 117 ? -0.958 -3.342 -21.167 1.00 95.50 117 ALA A CA 1
ATOM 916 C C . ALA A 1 117 ? -0.723 -2.107 -20.284 1.00 95.50 117 ALA A C 1
ATOM 918 O O . ALA A 1 117 ? -1.649 -1.636 -19.618 1.00 95.50 117 ALA A O 1
ATOM 919 N N . ARG A 1 118 ? 0.494 -1.545 -20.301 1.00 95.38 118 ARG A N 1
ATOM 920 C CA . ARG A 1 118 ? 0.820 -0.327 -19.542 1.00 95.38 118 ARG A CA 1
ATOM 921 C C . ARG A 1 118 ? 0.105 0.906 -20.093 1.00 95.38 118 ARG A C 1
ATOM 923 O O . ARG A 1 118 ? -0.453 1.661 -19.300 1.00 95.38 118 ARG A O 1
ATOM 930 N N . ARG A 1 119 ? 0.054 1.081 -21.421 1.00 95.06 119 ARG A N 1
ATOM 931 C CA . ARG A 1 119 ? -0.672 2.193 -22.070 1.00 95.06 119 ARG A CA 1
ATOM 932 C C . ARG A 1 119 ? -2.167 2.177 -21.794 1.00 95.06 119 ARG A C 1
ATOM 934 O O . ARG A 1 119 ? -2.757 3.229 -21.571 1.00 95.06 119 ARG A O 1
ATOM 941 N N . ASN A 1 120 ? -2.765 0.990 -21.783 1.00 96.25 120 ASN A N 1
ATOM 942 C CA . ASN A 1 120 ? -4.199 0.806 -21.586 1.00 96.25 120 ASN A CA 1
ATOM 943 C C . ASN A 1 120 ? -4.596 0.630 -20.114 1.00 96.25 120 ASN A C 1
ATOM 945 O O . ASN A 1 120 ? -5.765 0.371 -19.823 1.00 96.25 120 ASN A O 1
ATOM 949 N N . THR A 1 121 ? -3.659 0.807 -19.181 1.00 96.88 121 THR A N 1
ATOM 950 C CA . THR A 1 121 ? -3.932 0.802 -17.744 1.00 96.88 121 THR A CA 1
ATOM 951 C C . THR A 1 121 ? -3.710 2.193 -17.176 1.00 96.88 121 THR A C 1
ATOM 953 O O . THR A 1 121 ? -2.606 2.733 -17.186 1.00 96.88 121 THR A O 1
ATOM 956 N N . MET A 1 122 ? -4.776 2.774 -16.641 1.00 97.19 122 MET A N 1
ATOM 957 C CA . MET A 1 122 ? -4.796 4.119 -16.088 1.00 97.19 122 MET A CA 1
ATOM 958 C C . MET A 1 122 ? -4.646 4.062 -14.574 1.00 97.19 122 MET A C 1
ATOM 960 O O . MET A 1 122 ? -5.359 3.321 -13.907 1.00 97.19 122 MET A O 1
ATOM 964 N N . LYS A 1 123 ? -3.764 4.882 -14.012 1.00 97.12 123 LYS A N 1
ATOM 965 C CA . LYS A 1 123 ? -3.484 4.986 -12.581 1.00 97.12 123 LYS A CA 1
ATOM 966 C C . LYS A 1 123 ? -3.874 6.361 -12.040 1.00 97.12 123 LYS A C 1
ATOM 968 O O . LYS A 1 123 ? -3.447 7.400 -12.556 1.00 97.12 123 LYS A O 1
ATOM 973 N N . CYS A 1 124 ? -4.633 6.356 -10.950 1.00 96.50 124 CYS A N 1
ATOM 974 C CA . CYS A 1 124 ? -4.937 7.550 -10.167 1.00 96.50 124 CYS A CA 1
ATOM 975 C C . CYS A 1 124 ? -3.660 8.117 -9.527 1.00 96.50 124 CYS A C 1
ATOM 977 O O . CYS A 1 124 ? -2.923 7.377 -8.873 1.00 96.50 124 CYS A O 1
ATOM 979 N N . GLY A 1 125 ? -3.413 9.421 -9.679 1.00 95.62 125 GLY A N 1
ATOM 980 C CA . GLY A 1 125 ? -2.264 10.091 -9.055 1.00 95.62 125 GLY A CA 1
ATOM 981 C C . GLY A 1 125 ? -2.362 10.218 -7.529 1.00 95.62 125 GLY A C 1
ATOM 982 O O . GLY A 1 125 ? -1.335 10.323 -6.872 1.00 95.62 125 GLY A O 1
ATOM 983 N N . TYR A 1 126 ? -3.572 10.161 -6.966 1.00 96.00 126 TYR A N 1
ATOM 984 C CA . TYR A 1 126 ? -3.811 10.286 -5.528 1.00 96.00 126 TYR A CA 1
ATOM 985 C C . TYR A 1 126 ? -3.749 8.932 -4.806 1.00 96.00 126 TYR A C 1
ATOM 987 O O . TYR A 1 126 ? -2.872 8.699 -3.984 1.00 96.00 126 TYR A O 1
ATOM 995 N N . CYS A 1 127 ? -4.657 7.999 -5.123 1.00 94.12 127 CYS A N 1
ATOM 996 C CA . CYS A 1 127 ? -4.753 6.718 -4.407 1.00 94.12 127 CYS A CA 1
ATOM 997 C C . CYS A 1 127 ? -3.992 5.562 -5.072 1.00 94.12 127 CYS A C 1
ATOM 999 O O . CYS A 1 127 ? -3.975 4.455 -4.539 1.00 94.12 127 CYS A O 1
ATOM 1001 N N . GLY A 1 128 ? -3.433 5.767 -6.269 1.00 94.62 128 GLY A N 1
ATOM 1002 C CA . GLY A 1 128 ? -2.714 4.730 -7.011 1.00 94.62 128 GLY A CA 1
ATOM 1003 C C . GLY A 1 128 ? -3.582 3.614 -7.607 1.00 94.62 128 GLY A C 1
ATOM 1004 O O . GLY A 1 128 ? -3.026 2.712 -8.234 1.00 94.62 128 GLY A O 1
ATOM 1005 N N . LYS A 1 129 ? -4.915 3.656 -7.449 1.00 95.00 129 LYS A N 1
ATOM 1006 C CA . LYS A 1 129 ? -5.826 2.654 -8.023 1.00 95.00 129 LYS A CA 1
ATOM 1007 C C . LYS A 1 129 ? -5.728 2.643 -9.548 1.00 95.00 129 LYS A C 1
ATOM 1009 O O . LYS A 1 129 ? -5.636 3.703 -10.172 1.00 95.00 129 LYS A O 1
ATOM 1014 N N . GLN A 1 130 ? -5.729 1.437 -10.107 1.00 96.50 130 GLN A N 1
ATOM 1015 C CA . GLN A 1 130 ? -5.594 1.187 -11.537 1.00 96.50 130 GLN A CA 1
ATOM 1016 C C . GLN A 1 130 ? -6.936 0.781 -12.142 1.00 96.50 130 GLN A C 1
ATOM 1018 O O . GLN A 1 130 ? -7.695 0.037 -11.522 1.00 96.50 130 GLN A O 1
ATOM 1023 N N . GLU A 1 131 ? -7.221 1.279 -13.339 1.00 96.44 131 GLU A N 1
ATOM 1024 C CA . GLU A 1 131 ? -8.438 1.010 -14.099 1.00 96.44 131 GLU A CA 1
ATOM 1025 C C . GLU A 1 131 ? -8.101 0.871 -15.593 1.00 96.44 131 GLU A C 1
ATOM 1027 O O . GLU A 1 131 ? -7.208 1.568 -16.078 1.00 96.44 131 GLU A O 1
ATOM 1032 N N . PRO A 1 132 ? -8.816 0.030 -16.358 1.00 96.38 132 PRO A N 1
ATOM 1033 C CA . PRO A 1 132 ? -8.643 -0.030 -17.805 1.00 96.38 132 PRO A CA 1
ATOM 1034 C C . PRO A 1 132 ? -8.989 1.308 -18.471 1.00 96.38 132 PRO A C 1
ATOM 1036 O O . PRO A 1 132 ? -10.009 1.922 -18.145 1.00 96.38 132 PRO A O 1
ATOM 1039 N N . ALA A 1 133 ? -8.201 1.720 -19.465 1.00 96.19 133 ALA A N 1
ATOM 1040 C CA . ALA A 1 133 ? -8.432 2.937 -20.246 1.00 96.19 133 ALA A CA 1
ATOM 1041 C C . ALA A 1 133 ? -9.816 2.954 -20.917 1.00 96.19 133 ALA A C 1
ATOM 1043 O O . ALA A 1 133 ? -10.441 4.008 -21.009 1.00 96.19 133 ALA A O 1
ATOM 1044 N N . ALA A 1 134 ? -10.348 1.780 -21.280 1.00 97.00 134 ALA A N 1
ATOM 1045 C CA . ALA A 1 134 ? -11.685 1.614 -21.852 1.00 97.00 134 ALA A CA 1
ATOM 1046 C C . ALA A 1 134 ? -12.828 2.148 -20.963 1.00 97.00 134 ALA A C 1
ATOM 1048 O O . ALA A 1 134 ? -13.909 2.428 -21.472 1.00 97.00 134 ALA A O 1
ATOM 1049 N N . LYS A 1 135 ? -12.610 2.322 -19.649 1.00 96.94 135 LYS A N 1
ATOM 1050 C CA . LYS A 1 135 ? -13.601 2.956 -18.763 1.00 96.94 135 LYS A CA 1
ATOM 1051 C C . LYS A 1 135 ? -13.719 4.471 -18.964 1.00 96.94 135 LYS A C 1
ATOM 1053 O O . LYS A 1 135 ? -14.678 5.062 -18.481 1.00 96.94 135 LYS A O 1
ATOM 1058 N N . GLY A 1 136 ? -12.754 5.106 -19.633 1.00 96.62 136 GLY A N 1
ATOM 1059 C CA . GLY A 1 136 ? -12.812 6.527 -19.989 1.00 96.62 136 GLY A CA 1
ATOM 1060 C C . GLY A 1 136 ? -12.735 7.500 -18.808 1.00 96.62 136 GLY A C 1
ATOM 1061 O O . GLY A 1 136 ? -13.065 8.673 -18.961 1.00 96.62 136 GLY A O 1
ATOM 1062 N N . TYR A 1 137 ? -12.318 7.049 -17.621 1.00 96.56 137 TYR A N 1
ATOM 1063 C CA . TYR A 1 137 ? -12.209 7.929 -16.460 1.00 96.56 137 TYR A CA 1
ATOM 1064 C C . TYR A 1 137 ? -11.086 8.951 -16.640 1.00 96.56 137 TYR A C 1
ATOM 1066 O O . TYR A 1 137 ? -9.912 8.592 -16.720 1.00 96.56 137 TYR A O 1
ATOM 1074 N N . VAL A 1 138 ? -11.451 10.232 -16.621 1.00 96.31 138 VAL A N 1
ATOM 1075 C CA . VAL A 1 138 ? -10.495 11.350 -16.574 1.00 96.31 138 VAL A CA 1
ATOM 1076 C C . VAL A 1 138 ? -10.006 11.581 -15.140 1.00 96.31 138 VAL A C 1
ATOM 1078 O O . VAL A 1 138 ? -8.818 11.800 -14.906 1.00 96.31 138 VAL A O 1
ATOM 1081 N N . PHE A 1 139 ? -10.913 11.460 -14.168 1.00 97.12 139 PHE A N 1
ATOM 1082 C CA . PHE A 1 139 ? -10.642 11.569 -12.736 1.00 97.12 139 PHE A CA 1
ATOM 1083 C C . PHE A 1 139 ? -11.080 10.301 -12.012 1.00 97.12 139 PHE A C 1
ATOM 1085 O O . PHE A 1 139 ? -12.038 9.639 -12.409 1.00 97.12 139 PHE A O 1
ATOM 1092 N N . CYS A 1 140 ? -10.362 9.951 -10.950 1.00 95.44 140 CYS A N 1
ATOM 1093 C CA . CYS A 1 140 ? -10.606 8.733 -10.199 1.00 95.44 140 CYS A CA 1
ATOM 1094 C C . CYS A 1 140 ? -11.952 8.795 -9.456 1.00 95.44 140 CYS A C 1
ATOM 1096 O O . CYS A 1 140 ? -12.107 9.631 -8.562 1.00 95.44 140 CYS A O 1
ATOM 1098 N N . PRO A 1 141 ? -12.884 7.859 -9.712 1.00 92.06 141 PRO A N 1
ATOM 1099 C CA . PRO A 1 141 ? -14.188 7.851 -9.049 1.00 92.06 141 PRO A CA 1
ATOM 1100 C C . PRO A 1 141 ? -14.126 7.352 -7.594 1.00 92.06 141 PRO A C 1
ATOM 1102 O O . PRO A 1 141 ? -15.127 7.375 -6.887 1.00 92.06 141 PRO A O 1
ATOM 1105 N N . HIS A 1 142 ? -12.958 6.886 -7.137 1.00 91.94 142 HIS A N 1
ATOM 1106 C CA . HIS A 1 142 ? -12.781 6.217 -5.840 1.00 91.94 142 HIS A CA 1
ATOM 1107 C C . HIS A 1 142 ? -12.151 7.101 -4.755 1.00 91.94 142 HIS A C 1
ATOM 1109 O O . HIS A 1 142 ? -11.842 6.592 -3.680 1.00 91.94 142 HIS A O 1
ATOM 1115 N N . CYS A 1 143 ? -11.846 8.366 -5.060 1.00 93.31 143 CYS A N 1
ATOM 1116 C CA . CYS A 1 143 ? -11.055 9.225 -4.168 1.00 93.31 143 CYS A CA 1
ATOM 1117 C C . CYS A 1 143 ? -11.848 10.341 -3.496 1.00 93.31 143 CYS A C 1
ATOM 1119 O O . CYS A 1 143 ? -11.371 10.870 -2.497 1.00 93.31 143 CYS A O 1
ATOM 1121 N N . LEU A 1 144 ? -12.991 10.741 -4.061 1.00 93.19 144 LEU A N 1
ATOM 1122 C CA . LEU A 1 144 ? -13.658 11.99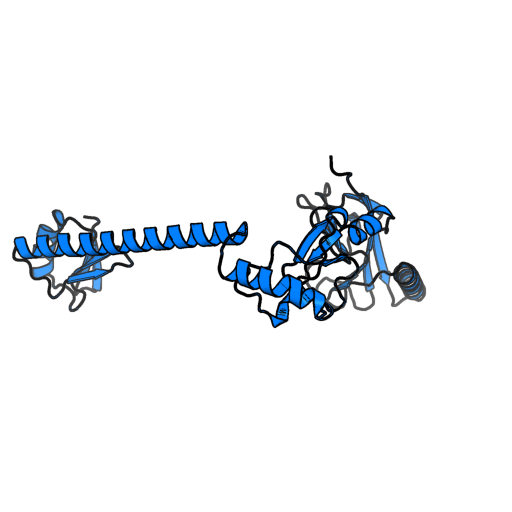4 -3.692 1.00 93.19 144 LEU A CA 1
ATOM 1123 C C . LEU A 1 144 ? -14.127 12.038 -2.232 1.00 93.19 144 LEU A C 1
ATOM 1125 O O . LEU A 1 144 ? -14.283 13.123 -1.688 1.00 93.19 144 LEU A O 1
ATOM 1129 N N . ASP A 1 145 ? -14.301 10.882 -1.599 1.00 90.44 145 ASP A N 1
ATOM 1130 C CA . ASP A 1 145 ? -14.713 10.690 -0.205 1.00 90.44 145 ASP A CA 1
ATOM 1131 C C . ASP A 1 145 ? -13.542 10.397 0.753 1.00 90.44 145 ASP A C 1
ATOM 1133 O O . ASP A 1 145 ? -13.749 9.996 1.900 1.00 90.44 145 ASP A O 1
ATOM 1137 N N . SER A 1 146 ? -12.300 10.519 0.279 1.00 91.62 146 SER A N 1
ATOM 1138 C CA . SER A 1 146 ? -11.116 10.375 1.122 1.00 91.62 146 SER A CA 1
ATOM 1139 C C . SER A 1 146 ? -11.058 11.515 2.135 1.00 91.62 146 SER A C 1
ATOM 1141 O O . SER A 1 146 ? -11.088 12.679 1.748 1.00 91.62 146 SER A O 1
ATOM 1143 N N . GLU A 1 147 ? -10.909 11.183 3.418 1.00 89.56 147 GLU A N 1
ATOM 1144 C CA . GLU A 1 147 ? -10.802 12.162 4.515 1.00 89.56 147 GLU A CA 1
ATOM 1145 C C . GLU A 1 147 ? -9.533 13.027 4.438 1.00 89.56 147 GLU A C 1
ATOM 1147 O O . GLU A 1 147 ? -9.466 14.102 5.024 1.00 89.56 147 GLU A O 1
ATOM 1152 N N . TYR A 1 148 ? -8.531 12.559 3.690 1.00 91.75 148 TYR A N 1
ATOM 1153 C CA . TYR A 1 148 ? -7.256 13.244 3.491 1.00 91.75 148 TYR A CA 1
ATOM 1154 C C . TYR A 1 148 ? -7.162 13.963 2.141 1.00 91.75 148 TYR A C 1
ATOM 1156 O O . TYR A 1 148 ? -6.083 14.425 1.777 1.00 91.75 148 TYR A O 1
ATOM 1164 N N . LEU A 1 149 ? -8.220 13.964 1.324 1.00 94.56 149 LEU A N 1
ATOM 1165 C CA . LEU A 1 149 ? -8.199 14.651 0.033 1.00 94.56 149 LEU A CA 1
ATOM 1166 C C . LEU A 1 149 ? -8.673 16.085 0.246 1.00 94.56 149 LEU A C 1
ATOM 1168 O O . LEU A 1 149 ? -9.839 16.293 0.551 1.00 94.56 149 LEU A O 1
ATOM 1172 N N . GLY A 1 150 ? -7.785 17.063 0.076 1.00 95.38 150 GLY A N 1
ATOM 1173 C CA . GLY A 1 150 ? -8.160 18.476 0.100 1.00 95.38 150 GLY A CA 1
ATOM 1174 C C . GLY A 1 150 ? -8.649 18.985 -1.259 1.00 95.38 150 GLY A C 1
ATOM 1175 O O . GLY A 1 150 ? -8.333 18.412 -2.303 1.00 95.38 150 GLY A O 1
ATOM 1176 N N . GLU A 1 151 ? -9.351 20.127 -1.269 1.00 95.12 151 GLU A N 1
ATOM 1177 C CA . GLU A 1 151 ? -9.774 20.795 -2.516 1.00 95.12 151 GLU A CA 1
ATOM 1178 C C . GLU A 1 151 ? -8.577 21.096 -3.445 1.00 95.12 151 GLU A C 1
ATOM 1180 O O . GLU A 1 151 ? -8.672 20.923 -4.661 1.00 95.12 151 GLU A O 1
ATOM 1185 N N . GLY A 1 152 ? -7.429 21.495 -2.878 1.00 95.25 152 GLY A N 1
ATOM 1186 C CA . GLY A 1 152 ? -6.196 21.766 -3.630 1.00 95.25 152 GLY A CA 1
ATOM 1187 C C . GLY A 1 152 ? -5.586 20.526 -4.295 1.00 95.25 152 GLY A C 1
ATOM 1188 O O . GLY A 1 152 ? -4.927 20.636 -5.329 1.00 95.25 152 GLY A O 1
ATOM 1189 N N . ASP A 1 153 ? -5.880 19.338 -3.770 1.00 96.88 153 ASP A N 1
ATOM 1190 C CA . ASP A 1 153 ? -5.315 18.064 -4.216 1.00 96.88 153 ASP A CA 1
ATOM 1191 C C . ASP A 1 153 ? -6.208 17.332 -5.223 1.00 96.88 153 ASP A C 1
ATOM 1193 O O . ASP A 1 153 ? -5.838 16.274 -5.731 1.00 96.88 153 ASP A O 1
ATOM 1197 N N . LEU A 1 154 ? -7.370 17.893 -5.581 1.00 97.19 154 LEU A N 1
ATOM 1198 C CA . LEU A 1 154 ? -8.286 17.277 -6.547 1.00 97.19 154 LEU A CA 1
ATOM 1199 C C . LEU A 1 154 ? -7.616 16.987 -7.897 1.00 97.19 154 LEU A C 1
ATOM 1201 O O . LEU A 1 154 ? -7.940 15.992 -8.547 1.00 97.19 154 LEU A O 1
ATOM 1205 N N . HIS A 1 155 ? -6.627 17.791 -8.289 1.00 97.25 155 HIS A N 1
ATOM 1206 C CA . HIS A 1 155 ? -5.828 17.564 -9.493 1.00 97.25 155 HIS A CA 1
ATOM 1207 C C . HIS A 1 155 ? -5.053 16.229 -9.466 1.00 97.25 155 HIS A C 1
ATOM 1209 O O . HIS A 1 155 ? -4.848 15.614 -10.514 1.00 97.25 155 HIS A O 1
ATOM 1215 N N . LEU A 1 156 ? -4.689 15.718 -8.282 1.00 97.12 156 LEU A N 1
ATOM 1216 C CA . LEU A 1 156 ? -4.025 14.421 -8.120 1.00 97.12 156 LEU A CA 1
ATOM 1217 C C . LEU A 1 156 ? -4.953 13.248 -8.452 1.00 97.12 156 LEU A C 1
ATOM 1219 O O . LEU A 1 156 ? -4.482 12.168 -8.804 1.00 97.12 156 LEU A O 1
ATOM 1223 N N . THR A 1 157 ? -6.274 13.436 -8.403 1.00 96.94 157 THR A N 1
ATOM 1224 C CA . THR A 1 157 ? -7.229 12.384 -8.789 1.00 96.94 157 THR A CA 1
ATOM 1225 C C . THR A 1 157 ? -7.228 12.106 -10.294 1.00 96.94 157 THR A C 1
ATOM 1227 O O . THR A 1 157 ? -7.810 11.109 -10.723 1.00 96.94 157 THR A O 1
ATOM 1230 N N . ARG A 1 158 ? -6.552 12.938 -11.098 1.00 97.12 158 ARG A N 1
ATOM 1231 C CA . ARG A 1 158 ? -6.413 12.754 -12.543 1.00 97.12 158 ARG A CA 1
ATOM 1232 C C . ARG A 1 158 ? -5.770 11.402 -12.863 1.00 97.12 158 ARG A C 1
ATOM 1234 O O . ARG A 1 158 ? -4.690 11.058 -12.362 1.00 97.12 158 ARG A O 1
ATOM 1241 N N . MET A 1 159 ? -6.449 10.649 -13.719 1.00 96.88 159 MET A N 1
ATOM 1242 C CA . MET A 1 159 ? -5.988 9.369 -14.236 1.00 96.88 159 MET A CA 1
ATOM 1243 C C . MET A 1 159 ? -4.932 9.613 -15.319 1.00 96.88 159 MET A C 1
ATOM 1245 O O . MET A 1 159 ? -5.106 10.477 -16.174 1.00 96.88 159 MET A O 1
ATOM 1249 N N . ALA A 1 160 ? -3.843 8.848 -15.308 1.00 96.19 160 ALA A N 1
ATOM 1250 C CA . ALA A 1 160 ? -2.916 8.791 -16.441 1.00 96.19 160 ALA A CA 1
ATOM 1251 C C . ALA A 1 160 ? -2.409 7.367 -16.642 1.00 96.19 160 ALA A C 1
ATOM 1253 O O . ALA A 1 160 ? -2.447 6.575 -15.702 1.00 96.19 160 ALA A O 1
ATOM 1254 N N . SER A 1 161 ? -1.910 7.069 -17.839 1.00 95.75 161 SER A N 1
ATOM 1255 C CA . SER A 1 161 ? -1.271 5.789 -18.149 1.00 95.75 161 SER A CA 1
ATOM 1256 C C . SER A 1 161 ? -0.206 5.432 -17.107 1.00 95.75 161 SER A C 1
ATOM 1258 O O . SER A 1 161 ? 0.489 6.313 -16.585 1.00 95.75 161 SER A O 1
ATOM 1260 N N . VAL A 1 162 ? -0.056 4.138 -16.818 1.00 95.00 162 VAL A N 1
ATOM 1261 C CA . VAL A 1 162 ? 1.035 3.618 -15.981 1.00 95.00 162 VAL A CA 1
ATOM 1262 C C . VAL A 1 162 ? 2.409 3.990 -16.558 1.00 95.00 162 VAL A C 1
ATOM 1264 O O . VAL A 1 162 ? 3.350 4.170 -15.791 1.00 95.00 162 VAL A O 1
ATOM 1267 N N . GLU A 1 163 ? 2.529 4.196 -17.872 1.00 91.44 163 GLU A N 1
ATOM 1268 C CA . GLU A 1 163 ? 3.778 4.669 -18.495 1.00 91.44 163 GLU A CA 1
ATOM 1269 C C . GLU A 1 163 ? 4.116 6.133 -18.140 1.00 91.44 163 GLU A C 1
ATOM 1271 O O . GLU A 1 163 ? 5.288 6.508 -18.079 1.00 91.44 163 GLU A O 1
ATOM 1276 N N . ASP A 1 164 ? 3.103 6.957 -17.849 1.00 89.12 164 ASP A N 1
ATOM 1277 C CA . ASP A 1 164 ? 3.212 8.412 -17.661 1.00 89.12 164 ASP A CA 1
ATOM 1278 C C . ASP A 1 164 ? 3.220 8.848 -16.182 1.00 89.12 164 ASP A C 1
ATOM 1280 O O . ASP A 1 164 ? 2.993 10.017 -15.853 1.00 89.12 164 ASP A O 1
ATOM 1284 N N . THR A 1 165 ? 3.455 7.932 -15.240 1.00 76.25 165 THR A N 1
ATOM 1285 C CA . THR A 1 165 ? 3.291 8.223 -13.803 1.00 76.25 165 THR A CA 1
ATOM 1286 C C . THR A 1 165 ? 4.324 9.181 -13.216 1.00 76.25 165 THR A C 1
ATOM 1288 O O . THR A 1 165 ? 4.094 9.698 -12.129 1.00 76.25 165 THR A O 1
ATOM 1291 N N . ASN A 1 166 ? 5.425 9.449 -13.919 1.00 77.06 166 ASN A N 1
ATOM 1292 C CA . ASN A 1 166 ? 6.485 10.342 -13.437 1.00 77.06 166 ASN A CA 1
ATOM 1293 C C . ASN A 1 166 ? 6.210 11.822 -13.723 1.00 77.06 166 ASN A C 1
ATOM 1295 O O . ASN A 1 166 ? 6.921 12.692 -13.224 1.00 77.06 166 ASN A O 1
ATOM 1299 N N . LYS A 1 167 ? 5.188 12.126 -14.529 1.00 84.75 167 LYS A N 1
ATOM 1300 C CA . LYS A 1 167 ? 4.801 13.506 -14.816 1.00 84.75 167 LYS A CA 1
ATOM 1301 C C . LYS A 1 167 ? 3.880 14.013 -13.702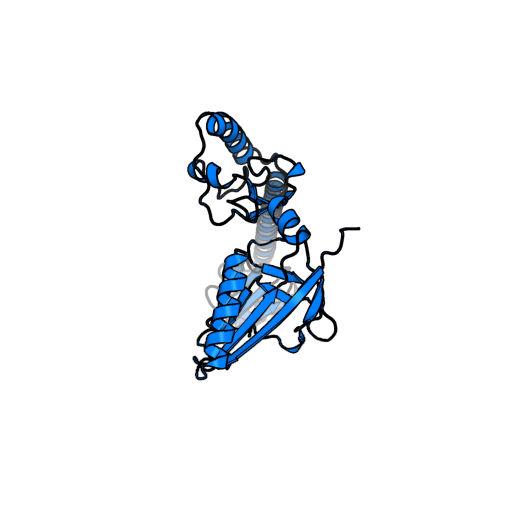 1.00 84.75 167 LYS A C 1
ATOM 1303 O O . LYS A 1 167 ? 2.873 13.348 -13.416 1.00 84.75 167 LYS A O 1
ATOM 1308 N N . PRO A 1 168 ? 4.171 15.186 -13.106 1.00 90.50 168 PRO A N 1
ATOM 1309 C CA . PRO A 1 168 ? 3.245 15.843 -12.195 1.00 90.50 168 PRO A CA 1
ATOM 1310 C C . PRO A 1 168 ? 1.859 15.964 -12.826 1.00 90.50 168 PRO A C 1
ATOM 1312 O O . PRO A 1 168 ? 1.725 16.196 -14.032 1.00 90.50 168 PRO A O 1
ATOM 1315 N N . ARG A 1 169 ? 0.810 15.793 -12.021 1.00 93.94 169 ARG A N 1
ATOM 1316 C CA . ARG A 1 169 ? -0.554 15.991 -12.510 1.00 93.94 169 ARG A CA 1
ATOM 1317 C C . ARG A 1 169 ? -0.775 17.481 -12.731 1.00 93.94 169 ARG A C 1
ATOM 1319 O O . ARG A 1 169 ? -0.522 18.285 -11.841 1.00 93.94 169 ARG A O 1
ATOM 1326 N N . ALA A 1 170 ? -1.231 17.839 -13.928 1.00 94.25 170 ALA A N 1
ATOM 1327 C CA . ALA A 1 170 ? -1.538 19.225 -14.241 1.00 94.25 170 ALA A CA 1
ATOM 1328 C C . ALA A 1 170 ? -2.641 19.751 -13.302 1.00 94.25 170 ALA A C 1
ATOM 1330 O O . ALA A 1 170 ? -3.570 18.986 -13.002 1.00 94.25 170 ALA A O 1
ATOM 1331 N N . PRO A 1 171 ? -2.573 21.031 -12.883 1.00 96.56 171 PRO A N 1
ATOM 1332 C CA . PRO A 1 171 ? -3.652 21.685 -12.151 1.00 96.56 171 PRO A CA 1
ATOM 1333 C C . PRO A 1 171 ? -5.006 21.530 -12.853 1.00 96.56 171 PRO A C 1
ATOM 1335 O O . PRO A 1 171 ? -5.075 21.308 -14.065 1.00 96.56 171 PRO A O 1
ATOM 1338 N N . LEU A 1 172 ? -6.094 21.637 -12.089 1.00 97.38 172 LEU A N 1
ATOM 1339 C CA . LEU A 1 172 ? -7.435 21.642 -12.671 1.00 97.38 172 LEU A CA 1
ATOM 1340 C C . LEU A 1 172 ? -7.655 22.919 -13.483 1.00 97.38 172 LEU A C 1
ATOM 1342 O O . LEU A 1 172 ? -7.319 24.014 -13.035 1.00 97.38 172 LEU A O 1
ATOM 1346 N N . THR A 1 173 ? -8.273 22.774 -14.649 1.00 97.75 173 THR A N 1
ATOM 1347 C CA . THR A 1 173 ? -8.880 23.901 -15.364 1.00 97.75 173 THR A CA 1
ATOM 1348 C C . THR A 1 173 ? -10.141 24.377 -14.637 1.00 97.75 173 THR A C 1
ATOM 1350 O O . THR A 1 173 ? -10.738 23.629 -13.859 1.00 97.75 173 THR A O 1
ATOM 1353 N N . GLU A 1 174 ? -10.607 25.595 -14.923 1.00 97.62 174 GLU A N 1
ATOM 1354 C CA . GLU A 1 174 ? -11.847 26.117 -14.323 1.00 97.62 174 GLU A CA 1
ATOM 1355 C C . GLU A 1 174 ? -13.072 25.247 -14.646 1.00 97.62 174 GLU A C 1
ATOM 1357 O O . GLU A 1 174 ? -13.914 25.019 -13.780 1.00 97.62 174 GLU A O 1
ATOM 1362 N N . ALA A 1 175 ? -13.144 24.687 -15.859 1.00 97.56 175 ALA A N 1
ATOM 1363 C CA . ALA A 1 175 ? -14.219 23.773 -16.245 1.00 97.56 175 ALA A CA 1
ATOM 1364 C C . ALA A 1 175 ? -14.189 22.470 -15.426 1.00 97.56 175 ALA A C 1
ATOM 1366 O O . ALA A 1 175 ? -15.215 22.024 -14.912 1.00 97.56 175 ALA A O 1
ATOM 1367 N N . GLU A 1 176 ? -13.006 21.876 -15.252 1.00 97.88 176 GLU A N 1
ATOM 1368 C CA . GLU A 1 176 ? -12.840 20.667 -14.437 1.00 97.88 176 GLU A CA 1
ATOM 1369 C C . GLU A 1 176 ? -13.126 20.939 -12.962 1.00 97.88 176 GLU A C 1
ATOM 1371 O O . GLU A 1 176 ? -13.776 20.130 -12.303 1.00 97.88 176 GLU A O 1
ATOM 1376 N N . LYS A 1 177 ? -12.691 22.091 -12.443 1.00 97.31 177 LYS A N 1
ATOM 1377 C CA . LYS A 1 177 ? -12.986 22.519 -11.076 1.00 97.31 177 LYS A CA 1
ATOM 1378 C C . LYS A 1 177 ? -14.488 22.709 -10.870 1.00 97.31 177 LYS A C 1
ATOM 1380 O O . LYS A 1 177 ? -15.022 22.209 -9.882 1.00 97.31 177 LYS A O 1
ATOM 1385 N N . GLY A 1 178 ? -15.171 23.360 -11.814 1.00 97.06 178 GLY A N 1
ATOM 1386 C CA . GLY A 1 178 ? -16.626 23.532 -11.799 1.00 97.06 178 GLY A CA 1
ATOM 1387 C C . GLY A 1 178 ? -17.392 22.206 -11.791 1.00 97.06 178 GLY A C 1
ATOM 1388 O O . GLY A 1 178 ? -18.452 22.118 -11.179 1.00 97.06 178 GLY A O 1
ATOM 1389 N N . HIS A 1 179 ? -16.833 21.159 -12.403 1.00 95.75 179 HIS A N 1
ATOM 1390 C CA . HIS A 1 179 ? -17.404 19.813 -12.386 1.00 95.75 179 HIS A CA 1
ATOM 1391 C C . HIS A 1 179 ? -17.071 19.021 -11.108 1.00 95.75 179 HIS A C 1
ATOM 1393 O O . HIS A 1 179 ? -17.961 18.437 -10.492 1.00 95.75 179 HIS A O 1
ATOM 1399 N N . LEU A 1 180 ? -15.799 18.982 -10.701 1.00 95.94 180 LEU A N 1
ATOM 1400 C CA . LEU A 1 180 ? -15.326 18.124 -9.611 1.00 95.94 180 LEU A CA 1
ATOM 1401 C C . LEU A 1 180 ? -15.666 18.656 -8.227 1.00 95.94 180 LEU A C 1
ATOM 1403 O O . LEU A 1 180 ? -15.935 17.866 -7.327 1.00 95.94 180 LEU A O 1
ATOM 1407 N N . LEU A 1 181 ? -15.625 19.973 -8.031 1.00 96.00 181 LEU A N 1
ATOM 1408 C CA . LEU A 1 181 ? -15.759 20.554 -6.701 1.00 96.00 181 LEU A CA 1
ATOM 1409 C C . LEU A 1 181 ? -17.134 20.275 -6.063 1.00 96.00 181 LEU A C 1
ATOM 1411 O O . LEU A 1 181 ? -17.159 19.899 -4.888 1.00 96.00 181 LEU A O 1
ATOM 1415 N N . PRO A 1 182 ? -18.267 20.372 -6.791 1.00 95.75 182 PRO A N 1
ATOM 1416 C CA . PRO A 1 182 ? -19.559 19.942 -6.261 1.00 95.75 182 PRO A CA 1
ATOM 1417 C C . PRO A 1 182 ? -19.585 18.454 -5.890 1.00 95.75 182 PRO A C 1
ATOM 1419 O O . PRO A 1 182 ? -20.055 18.112 -4.811 1.00 95.75 182 PRO A O 1
ATOM 1422 N N . LEU A 1 183 ? -19.027 17.580 -6.738 1.00 94.12 183 LEU A N 1
ATOM 1423 C CA . LEU A 1 183 ? -18.984 16.132 -6.486 1.00 94.12 183 LEU A CA 1
ATOM 1424 C C . LEU A 1 183 ? -18.125 15.781 -5.269 1.00 94.12 183 LEU A C 1
ATOM 1426 O O . LEU A 1 183 ? -18.492 14.920 -4.476 1.00 94.12 183 LEU A O 1
ATOM 1430 N N . TYR A 1 184 ? -16.988 16.458 -5.114 1.00 94.81 184 TYR A N 1
ATOM 1431 C CA . TYR A 1 184 ? -16.133 16.342 -3.942 1.00 94.81 184 TYR A CA 1
ATOM 1432 C C . TYR A 1 184 ? -16.891 16.743 -2.675 1.00 94.81 184 TYR A C 1
ATOM 1434 O O . TYR A 1 184 ? -16.951 15.963 -1.733 1.00 94.81 184 TYR A O 1
ATOM 1442 N N . ARG A 1 185 ? -17.530 17.919 -2.660 1.00 94.25 185 ARG A N 1
ATOM 1443 C CA . ARG A 1 185 ? -18.291 18.391 -1.490 1.00 94.25 185 ARG A CA 1
ATOM 1444 C C . ARG A 1 185 ? -19.417 17.435 -1.120 1.00 94.25 185 ARG A C 1
ATOM 1446 O O . ARG A 1 185 ? -19.548 17.086 0.049 1.00 94.25 185 ARG A O 1
ATOM 1453 N N . GLU A 1 186 ? -20.163 16.966 -2.116 1.00 93.25 186 GLU A N 1
ATOM 1454 C CA . GLU A 1 186 ? -21.199 15.951 -1.932 1.00 93.25 186 GLU A CA 1
ATOM 1455 C C . GLU A 1 186 ? -20.618 14.680 -1.296 1.00 93.25 186 GLU A C 1
ATOM 1457 O O . GLU A 1 186 ? -21.141 14.210 -0.294 1.00 93.25 186 GLU A O 1
ATOM 1462 N N . ALA A 1 187 ? -19.498 14.161 -1.807 1.00 91.31 187 ALA A N 1
ATOM 1463 C CA . ALA A 1 187 ? -18.857 12.948 -1.293 1.00 91.31 187 ALA A CA 1
ATOM 1464 C C . ALA A 1 187 ? -18.229 13.110 0.108 1.00 91.31 187 ALA A C 1
ATOM 1466 O O . ALA A 1 187 ? -18.132 12.138 0.859 1.00 91.31 187 ALA A O 1
ATOM 1467 N N . GLN A 1 188 ? -17.798 14.321 0.473 1.00 90.00 188 GLN A N 1
ATOM 1468 C CA . GLN A 1 188 ? -17.266 14.621 1.807 1.00 90.00 188 GLN A CA 1
ATOM 1469 C C . GLN A 1 188 ? -18.375 14.697 2.860 1.00 90.00 188 GLN A C 1
ATOM 1471 O O . GLN A 1 188 ? -18.192 14.250 3.993 1.00 90.00 188 GLN A O 1
ATOM 1476 N N . ILE A 1 189 ? -19.538 15.234 2.488 1.00 89.56 189 ILE A N 1
ATOM 1477 C CA . ILE A 1 189 ? -20.692 15.360 3.384 1.00 89.56 189 ILE A CA 1
ATOM 1478 C C . ILE A 1 189 ? -21.446 14.029 3.463 1.00 89.56 189 ILE A C 1
ATOM 1480 O O . ILE A 1 189 ? -21.800 13.552 4.544 1.00 89.56 189 ILE A O 1
ATOM 1484 N N . HIS A 1 190 ? -21.675 13.410 2.311 1.00 87.00 190 HIS A N 1
ATOM 1485 C CA . HIS A 1 190 ? -22.502 12.230 2.156 1.00 87.00 190 HIS A CA 1
ATOM 1486 C C . HIS A 1 190 ? -21.615 11.024 1.848 1.00 87.00 190 HIS A C 1
ATOM 1488 O O . HIS A 1 190 ? -20.940 10.964 0.826 1.00 87.00 190 HIS A O 1
ATOM 1494 N N . GLY A 1 191 ? -21.652 9.997 2.704 1.00 80.25 191 GLY A N 1
ATOM 1495 C CA . GLY A 1 191 ? -20.975 8.718 2.445 1.00 80.25 191 GLY A CA 1
ATOM 1496 C C . GLY A 1 191 ? -21.697 7.870 1.393 1.00 80.25 191 GLY A C 1
ATOM 1497 O O . GLY A 1 191 ? -21.980 6.700 1.635 1.00 80.25 191 GLY A O 1
ATOM 1498 N N . SER A 1 192 ? -22.052 8.470 0.257 1.00 79.19 192 SER A N 1
ATOM 1499 C CA . SER A 1 192 ? -22.800 7.864 -0.849 1.00 79.19 192 SER A CA 1
ATOM 1500 C C . SER A 1 192 ? -21.920 7.013 -1.771 1.00 79.19 192 SER A C 1
ATOM 1502 O O . SER A 1 192 ? -22.431 6.215 -2.557 1.00 79.19 192 SER A O 1
ATOM 1504 N N . THR A 1 193 ? -20.601 7.117 -1.648 1.00 83.75 193 THR A N 1
ATOM 1505 C CA . THR A 1 193 ? -19.615 6.228 -2.271 1.00 83.75 193 THR A CA 1
ATOM 1506 C C . THR A 1 193 ? -19.558 4.867 -1.564 1.00 83.75 193 THR A C 1
ATOM 1508 O O . THR A 1 193 ? -20.022 4.697 -0.436 1.00 83.75 193 THR A O 1
ATOM 1511 N N . GLU A 1 194 ? -18.965 3.860 -2.207 1.00 84.75 194 GLU A N 1
ATOM 1512 C CA . GLU A 1 194 ? -18.759 2.542 -1.585 1.00 84.75 194 GLU A CA 1
ATOM 1513 C C . GLU A 1 194 ? -17.881 2.626 -0.326 1.00 84.75 194 GLU A C 1
ATOM 1515 O O . GLU A 1 194 ? -18.255 2.110 0.730 1.00 84.75 194 GLU A O 1
ATOM 1520 N N . ARG A 1 195 ? -16.752 3.342 -0.416 1.00 82.94 195 ARG A N 1
ATOM 1521 C CA . ARG A 1 195 ? -15.857 3.593 0.721 1.00 82.94 195 ARG A CA 1
ATOM 1522 C C . ARG A 1 195 ? -16.566 4.401 1.816 1.00 82.94 195 ARG A C 1
ATOM 1524 O O . ARG A 1 195 ? -16.457 4.042 2.987 1.00 82.94 195 ARG A O 1
ATOM 1531 N N . GLY A 1 196 ? -17.344 5.420 1.457 1.00 86.00 196 GLY A N 1
ATOM 1532 C CA . GLY A 1 196 ? -18.137 6.226 2.383 1.00 86.00 196 GLY A CA 1
ATOM 1533 C C . GLY A 1 196 ? -19.168 5.401 3.153 1.00 86.00 196 GLY A C 1
ATOM 1534 O O . GLY A 1 196 ? -19.236 5.502 4.380 1.00 86.00 196 GLY A O 1
ATOM 1535 N N . ARG A 1 197 ? -19.906 4.512 2.473 1.00 89.38 197 ARG A N 1
ATOM 1536 C CA . ARG A 1 197 ? -20.849 3.585 3.123 1.00 89.38 197 ARG A CA 1
ATOM 1537 C C . ARG A 1 197 ? -20.144 2.646 4.097 1.00 89.38 197 ARG A C 1
ATOM 1539 O O . ARG A 1 197 ? -20.621 2.469 5.217 1.00 89.38 197 ARG A O 1
ATOM 1546 N N . ALA A 1 198 ? -19.003 2.079 3.700 1.00 89.44 198 ALA A N 1
ATOM 1547 C CA . ALA A 1 198 ? -18.213 1.201 4.563 1.00 89.44 198 ALA A CA 1
ATOM 1548 C C . ALA A 1 198 ? -17.689 1.941 5.807 1.00 89.44 198 ALA A C 1
ATOM 1550 O O . ALA A 1 198 ? -17.785 1.425 6.923 1.00 89.44 198 ALA A O 1
ATOM 1551 N N . ARG A 1 199 ? -17.206 3.180 5.636 1.00 88.31 199 ARG A N 1
ATOM 1552 C CA . ARG A 1 199 ? -16.783 4.053 6.740 1.00 88.31 199 ARG A CA 1
ATOM 1553 C C . ARG A 1 199 ? -17.936 4.331 7.703 1.00 88.31 199 ARG A C 1
ATOM 1555 O O . ARG A 1 199 ? -17.776 4.115 8.898 1.00 88.31 199 ARG A O 1
ATOM 1562 N N . ILE A 1 200 ? -19.102 4.745 7.200 1.00 90.88 200 ILE A N 1
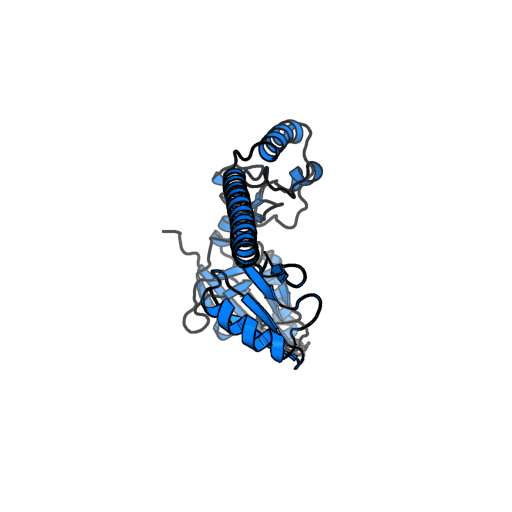ATOM 1563 C CA . ILE A 1 200 ? -20.286 5.020 8.036 1.00 90.88 200 ILE A CA 1
ATOM 1564 C C . ILE A 1 200 ? -20.726 3.769 8.803 1.00 90.88 200 ILE A C 1
ATOM 1566 O O . ILE A 1 200 ? -21.031 3.862 9.990 1.00 90.88 200 ILE A O 1
ATOM 1570 N N . ALA A 1 201 ? -20.744 2.599 8.158 1.00 93.62 201 ALA A N 1
ATOM 1571 C CA . ALA A 1 201 ? -21.099 1.345 8.817 1.00 93.62 201 ALA A CA 1
ATOM 1572 C C . ALA A 1 201 ? -20.120 0.996 9.953 1.00 93.62 201 ALA A C 1
ATOM 1574 O O . ALA A 1 201 ? -20.557 0.648 11.051 1.00 93.62 201 ALA A O 1
ATOM 1575 N N . SER A 1 202 ? -18.814 1.152 9.711 1.00 94.00 202 SER A N 1
ATOM 1576 C CA . SER A 1 202 ? -17.763 0.951 10.715 1.00 94.00 202 SER A CA 1
ATOM 1577 C C . SER A 1 202 ? -17.908 1.914 11.895 1.00 94.00 202 SER A C 1
ATOM 1579 O O . SER A 1 202 ? -17.945 1.482 13.046 1.00 94.00 202 SER A O 1
ATOM 1581 N N . GLU A 1 203 ? -18.081 3.212 11.633 1.00 94.75 203 GLU A N 1
ATOM 1582 C CA . GLU A 1 203 ? -18.272 4.211 12.690 1.00 94.75 203 GLU A CA 1
ATOM 1583 C C . GLU A 1 203 ? -19.558 3.968 13.487 1.00 94.75 203 GLU A C 1
ATOM 1585 O O . GLU A 1 203 ? -19.547 4.029 14.716 1.00 94.75 203 GLU A O 1
ATOM 1590 N N . ARG A 1 204 ? -20.659 3.589 12.825 1.00 96.56 204 ARG A N 1
ATOM 1591 C CA . ARG A 1 204 ? -21.897 3.193 13.510 1.00 96.56 204 ARG A CA 1
ATOM 1592 C C . ARG A 1 204 ? -21.661 2.003 14.444 1.00 96.56 204 ARG A C 1
ATOM 1594 O O . ARG A 1 204 ? -22.121 2.040 15.584 1.00 96.56 204 ARG A O 1
ATOM 1601 N N . ALA A 1 205 ? -20.943 0.976 13.989 1.00 97.69 205 ALA A N 1
ATOM 1602 C CA . ALA A 1 205 ? -20.613 -0.181 14.818 1.00 97.69 205 ALA A CA 1
ATOM 1603 C C . ALA A 1 205 ? -19.758 0.217 16.033 1.00 97.69 205 ALA A C 1
ATOM 1605 O O . ALA A 1 205 ? -20.064 -0.198 17.149 1.00 97.69 205 ALA A O 1
ATOM 1606 N N . LYS A 1 206 ? -18.755 1.088 15.849 1.00 97.50 206 LYS A N 1
ATOM 1607 C CA . LYS A 1 206 ? -17.931 1.616 16.951 1.00 97.50 206 LYS A CA 1
ATOM 1608 C C . LYS A 1 206 ? -18.753 2.392 17.976 1.00 97.50 206 LYS A C 1
ATOM 1610 O O . LYS A 1 206 ? -18.528 2.232 19.171 1.00 97.50 206 LYS A O 1
ATOM 1615 N N . VAL A 1 207 ? -19.699 3.224 17.536 1.00 98.25 207 VAL A N 1
ATOM 1616 C CA . VAL A 1 207 ? -20.573 3.990 18.441 1.00 98.25 207 VAL A CA 1
ATOM 1617 C C . VAL A 1 207 ? -21.467 3.057 19.256 1.00 98.25 207 VAL A C 1
ATOM 1619 O O . VAL A 1 207 ? -21.557 3.222 20.473 1.00 98.25 207 VAL A O 1
ATOM 1622 N N . ILE A 1 208 ? -22.085 2.061 18.611 1.00 98.06 208 ILE A N 1
ATOM 1623 C CA . ILE A 1 208 ? -22.914 1.057 19.295 1.00 98.06 208 ILE A CA 1
ATOM 1624 C C . ILE A 1 208 ? -22.079 0.275 20.311 1.00 98.06 208 ILE A C 1
ATOM 1626 O O . ILE A 1 208 ? -22.487 0.139 21.462 1.00 98.06 208 ILE A O 1
ATOM 1630 N N . GLU A 1 209 ? -20.896 -0.191 19.916 1.00 97.38 209 GLU A N 1
ATOM 1631 C CA . GLU A 1 209 ? -20.016 -0.963 20.790 1.00 97.38 209 GLU A CA 1
ATOM 1632 C C . GLU A 1 209 ? -19.499 -0.129 21.967 1.00 97.38 209 GLU A C 1
ATOM 1634 O O . GLU A 1 209 ? -19.497 -0.593 23.106 1.00 97.38 209 GLU A O 1
ATOM 1639 N N . LYS A 1 210 ? -19.142 1.138 21.728 1.00 96.75 210 LYS A N 1
ATOM 1640 C CA . LYS A 1 210 ? -18.759 2.073 22.791 1.00 96.75 210 LYS A CA 1
ATOM 1641 C C . LYS A 1 210 ? -19.900 2.277 23.784 1.00 96.75 210 LYS A C 1
ATOM 1643 O O . LYS A 1 210 ? -19.655 2.240 24.986 1.00 96.75 210 LYS A O 1
ATOM 1648 N N . HIS A 1 211 ? -21.124 2.487 23.298 1.00 97.69 211 HIS A N 1
ATOM 1649 C CA . HIS A 1 211 ? -22.296 2.618 24.161 1.00 97.69 211 HIS A CA 1
ATOM 1650 C C . HIS A 1 211 ? -22.504 1.349 24.991 1.00 97.69 211 HIS A C 1
ATOM 1652 O O . HIS A 1 211 ? -22.560 1.424 26.214 1.00 97.69 211 HIS A O 1
ATOM 1658 N N . ARG A 1 212 ? -22.519 0.180 24.338 1.00 97.38 212 ARG A N 1
ATOM 1659 C CA . ARG A 1 212 ? -22.668 -1.122 24.994 1.00 97.38 212 ARG A CA 1
ATOM 1660 C C . ARG A 1 212 ? -21.627 -1.321 26.093 1.00 97.38 212 ARG A C 1
ATOM 1662 O O . ARG A 1 212 ? -21.999 -1.690 27.205 1.00 97.38 212 ARG A O 1
ATOM 1669 N N . LYS A 1 213 ? -20.349 -1.058 25.800 1.00 95.44 213 LYS A N 1
ATOM 1670 C CA . LYS A 1 213 ? -19.255 -1.191 26.766 1.00 95.44 213 LYS A CA 1
ATOM 1671 C C . LYS A 1 213 ? -19.442 -0.255 27.957 1.00 95.44 213 LYS A C 1
ATOM 1673 O O . LYS A 1 213 ? -19.465 -0.730 29.080 1.00 95.44 213 LYS A O 1
ATOM 1678 N N . VAL A 1 214 ? -19.661 1.040 27.716 1.00 96.44 214 VAL A N 1
ATOM 1679 C CA . VAL A 1 214 ? -19.856 2.025 28.794 1.00 96.44 214 VAL A CA 1
ATOM 1680 C C . VAL A 1 214 ? -21.055 1.665 29.671 1.00 96.44 214 VAL A C 1
ATOM 1682 O O . VAL A 1 214 ? -20.965 1.752 30.891 1.00 96.44 214 VAL A O 1
ATOM 1685 N N . THR A 1 215 ? -22.166 1.229 29.076 1.00 97.44 215 THR A N 1
ATOM 1686 C CA . THR A 1 215 ? -23.350 0.812 29.834 1.00 97.44 215 THR A CA 1
ATOM 1687 C C . THR A 1 215 ? -23.104 -0.472 30.620 1.00 97.44 215 THR A C 1
ATOM 1689 O O . THR A 1 215 ? -23.561 -0.567 31.756 1.00 97.44 215 THR A O 1
ATOM 1692 N N . THR A 1 216 ? -22.375 -1.437 30.054 1.00 96.00 216 THR A N 1
ATOM 1693 C CA . THR A 1 216 ? -22.002 -2.677 30.756 1.00 96.00 216 THR A CA 1
ATOM 1694 C C . THR A 1 216 ? -21.108 -2.354 31.947 1.00 96.00 216 THR A C 1
ATOM 1696 O O . THR A 1 216 ? -21.460 -2.703 33.066 1.00 96.00 216 THR A O 1
ATOM 1699 N N . ASP A 1 217 ? -20.033 -1.596 31.725 1.00 96.06 217 ASP A N 1
ATOM 1700 C CA . ASP A 1 217 ? -19.081 -1.174 32.754 1.00 96.06 217 ASP A CA 1
ATOM 1701 C C . ASP A 1 217 ? -19.788 -0.414 33.888 1.00 96.06 217 ASP A C 1
ATOM 1703 O O . ASP A 1 217 ? -19.625 -0.756 35.056 1.00 96.06 217 ASP A O 1
A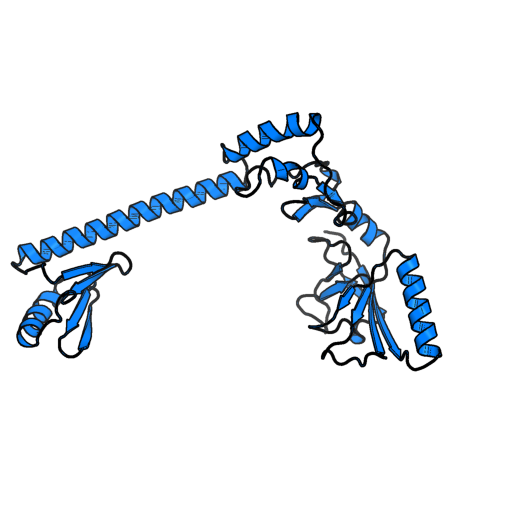TOM 1707 N N . ALA A 1 218 ? -20.640 0.561 33.553 1.00 97.12 218 ALA A N 1
ATOM 1708 C CA . ALA A 1 218 ? -21.401 1.323 34.544 1.00 97.12 218 ALA A CA 1
ATOM 1709 C C . ALA A 1 218 ? -22.417 0.459 35.312 1.00 97.12 218 ALA A C 1
ATOM 1711 O O . ALA A 1 218 ? -22.661 0.700 36.493 1.00 97.12 218 ALA A O 1
ATOM 1712 N N . THR A 1 219 ? -23.017 -0.540 34.657 1.00 97.12 219 THR A N 1
ATOM 1713 C CA . THR A 1 219 ? -23.960 -1.472 35.299 1.00 97.12 219 THR A CA 1
ATOM 1714 C C . THR A 1 219 ? -23.226 -2.406 36.253 1.00 97.12 219 THR A C 1
ATOM 1716 O O . THR A 1 219 ? -23.626 -2.521 37.407 1.00 97.12 219 THR A O 1
ATOM 1719 N N . THR A 1 220 ? -22.118 -3.006 35.809 1.00 96.25 220 THR A N 1
ATOM 1720 C CA . THR A 1 220 ? -21.250 -3.848 36.640 1.00 96.25 220 THR A CA 1
ATOM 1721 C C . THR A 1 220 ? -20.727 -3.076 37.846 1.00 96.25 220 THR A C 1
ATOM 1723 O O . THR A 1 220 ? -20.814 -3.575 38.966 1.00 96.25 220 THR A O 1
ATOM 1726 N N . GLU A 1 221 ? -20.240 -1.846 37.643 1.00 97.69 221 GLU A N 1
ATOM 1727 C CA . GLU A 1 221 ? -19.765 -0.995 38.733 1.00 97.69 221 GLU A CA 1
ATOM 1728 C C . GLU A 1 221 ? -20.874 -0.722 39.754 1.00 97.69 221 GLU A C 1
ATOM 1730 O O . GLU A 1 221 ? -20.689 -0.954 40.950 1.00 97.69 221 GLU A O 1
ATOM 1735 N N . ARG A 1 222 ? -22.048 -0.279 39.282 1.00 97.75 222 ARG A N 1
ATOM 1736 C CA . ARG A 1 222 ? -23.211 0.002 40.130 1.00 97.75 222 ARG A CA 1
ATOM 1737 C C . ARG A 1 222 ? -23.621 -1.224 40.942 1.00 97.75 222 ARG A C 1
ATOM 1739 O O . ARG A 1 222 ? -23.767 -1.115 42.156 1.00 97.75 222 ARG A O 1
ATOM 1746 N N . ASP A 1 223 ? -23.825 -2.362 40.286 1.00 97.81 223 ASP A N 1
ATOM 1747 C CA . ASP A 1 223 ? -24.422 -3.546 40.910 1.00 97.81 223 ASP A CA 1
ATOM 1748 C C . ASP A 1 223 ? -23.495 -4.155 41.965 1.00 97.81 223 ASP A C 1
ATOM 1750 O O . ASP A 1 223 ? -23.941 -4.471 43.067 1.00 97.81 223 ASP A O 1
ATOM 1754 N N . ALA A 1 224 ? -22.194 -4.244 41.686 1.00 97.00 224 ALA A N 1
ATOM 1755 C CA . ALA A 1 224 ? -21.234 -4.757 42.657 1.00 97.00 224 ALA A CA 1
ATOM 1756 C C . ALA A 1 224 ? -20.941 -3.761 43.795 1.00 97.00 224 ALA A C 1
ATOM 1758 O O . ALA A 1 224 ? -20.779 -4.186 44.939 1.00 97.00 224 ALA A O 1
ATOM 1759 N N . MET A 1 225 ? -20.948 -2.443 43.547 1.00 97.88 225 MET A N 1
ATOM 1760 C CA . MET A 1 225 ? -20.861 -1.460 44.639 1.00 97.88 225 MET A CA 1
ATOM 1761 C C . MET A 1 225 ? -22.093 -1.512 45.552 1.00 97.88 225 MET A C 1
ATOM 1763 O O . MET A 1 225 ? -21.941 -1.463 46.773 1.00 97.88 225 MET A O 1
ATOM 1767 N N . LEU A 1 226 ? -23.300 -1.645 44.989 1.00 98.06 226 LEU A N 1
ATOM 1768 C CA . LEU A 1 226 ? -24.523 -1.831 45.779 1.00 98.06 226 LEU A CA 1
ATOM 1769 C C . LEU A 1 226 ? -24.468 -3.130 46.584 1.00 98.06 226 LEU A C 1
ATOM 1771 O O . LEU A 1 226 ? -24.717 -3.098 47.783 1.00 98.06 226 LEU A O 1
ATOM 1775 N N . TRP A 1 227 ? -24.028 -4.235 45.973 1.00 97.62 227 TRP A N 1
ATOM 1776 C CA . TRP A 1 227 ? -23.846 -5.517 46.660 1.00 97.62 227 TRP A CA 1
ATOM 1777 C C . TRP A 1 227 ? -22.941 -5.402 47.896 1.00 97.62 227 TRP A C 1
ATOM 1779 O O . TRP A 1 227 ? -23.244 -5.997 48.934 1.00 97.62 227 TRP A O 1
ATOM 1789 N N . LEU A 1 228 ? -21.851 -4.625 47.801 1.00 96.62 228 LEU A N 1
ATOM 1790 C CA . LEU A 1 228 ? -20.951 -4.355 48.928 1.00 96.62 228 LEU A CA 1
ATOM 1791 C C . LEU A 1 228 ? -21.668 -3.559 50.026 1.00 96.62 228 LEU A C 1
ATOM 1793 O O . LEU A 1 228 ? -21.619 -3.941 51.197 1.00 96.62 228 LEU A O 1
ATOM 1797 N N . MET A 1 229 ? -22.361 -2.480 49.654 1.00 97.06 229 MET A N 1
ATOM 1798 C CA . MET A 1 229 ? -23.068 -1.612 50.601 1.00 97.06 229 MET A CA 1
ATOM 1799 C C . MET A 1 229 ? -24.227 -2.329 51.306 1.00 97.06 229 MET A C 1
ATOM 1801 O O . MET A 1 229 ? -24.371 -2.184 52.520 1.00 97.06 229 MET A O 1
ATOM 1805 N N . ASP A 1 230 ? -24.985 -3.164 50.593 1.00 97.38 230 ASP A N 1
ATOM 1806 C CA . ASP A 1 230 ? -26.093 -3.959 51.143 1.00 97.38 230 ASP A CA 1
ATOM 1807 C C . ASP A 1 230 ? -25.618 -4.993 52.181 1.00 97.38 230 ASP A C 1
ATOM 1809 O O . ASP A 1 230 ? -26.386 -5.426 53.039 1.00 97.38 230 ASP A O 1
ATOM 1813 N N . ARG A 1 231 ? -24.330 -5.362 52.145 1.00 95.12 231 ARG A N 1
ATOM 1814 C CA . ARG A 1 231 ? -23.659 -6.230 53.129 1.00 95.12 231 ARG A CA 1
ATOM 1815 C C . ARG A 1 231 ? -22.892 -5.455 54.203 1.00 95.12 231 ARG A C 1
ATOM 1817 O O . ARG A 1 231 ? -22.170 -6.054 54.996 1.00 95.12 231 ARG A O 1
ATOM 1824 N N . GLY A 1 232 ? -23.032 -4.130 54.240 1.00 94.62 232 GLY A N 1
ATOM 1825 C CA . GLY A 1 232 ? -22.356 -3.263 55.207 1.00 94.62 232 GLY A CA 1
ATOM 1826 C C . GLY A 1 232 ? -20.850 -3.110 54.971 1.00 94.62 232 GLY A C 1
ATOM 1827 O O . GLY A 1 232 ? -20.127 -2.694 55.876 1.00 94.62 232 GLY A O 1
ATOM 1828 N N . ILE A 1 233 ? -20.355 -3.440 53.775 1.00 93.75 233 ILE A N 1
ATOM 1829 C CA . ILE A 1 233 ? -18.933 -3.359 53.436 1.00 93.75 233 ILE A CA 1
ATOM 1830 C C . ILE A 1 233 ? -18.608 -1.948 52.957 1.00 93.75 233 ILE A C 1
ATOM 1832 O O . ILE A 1 233 ? -19.294 -1.366 52.116 1.00 93.75 233 ILE A O 1
ATOM 1836 N N . ARG A 1 234 ? -17.515 -1.392 53.479 1.00 92.38 234 ARG A N 1
ATOM 1837 C CA . ARG A 1 234 ? -17.031 -0.074 53.072 1.00 92.38 234 ARG A CA 1
ATOM 1838 C C . ARG A 1 234 ? -16.416 -0.107 51.673 1.00 92.38 234 ARG A C 1
ATOM 1840 O O . ARG A 1 234 ? -15.569 -0.946 51.379 1.00 92.38 234 ARG A O 1
ATOM 1847 N N . THR A 1 235 ? -16.772 0.871 50.847 1.00 95.88 235 THR A N 1
ATOM 1848 C CA . THR A 1 235 ? -16.328 0.986 49.448 1.00 95.88 235 THR A CA 1
ATOM 1849 C C . THR A 1 235 ? -15.232 2.038 49.232 1.00 95.88 235 THR A C 1
ATOM 1851 O O . THR A 1 235 ? -14.739 2.197 48.121 1.00 95.88 235 THR A O 1
ATOM 1854 N N . ASP A 1 236 ? -14.772 2.734 50.280 1.00 95.06 236 ASP A N 1
ATOM 1855 C CA . ASP A 1 236 ? -13.809 3.844 50.169 1.00 95.06 236 ASP A CA 1
ATOM 1856 C C . ASP A 1 236 ? -12.400 3.427 49.715 1.00 95.06 236 ASP A C 1
ATOM 1858 O O . ASP A 1 236 ? -11.626 4.252 49.224 1.00 95.06 236 ASP A O 1
ATOM 1862 N N . ASN A 1 237 ? -12.071 2.142 49.855 1.00 96.00 237 ASN A N 1
ATOM 1863 C CA . ASN A 1 237 ? -10.821 1.543 49.390 1.00 96.00 237 ASN A CA 1
ATOM 1864 C C . ASN A 1 237 ? -11.060 0.494 48.291 1.00 96.00 237 ASN A C 1
ATOM 1866 O O . ASN A 1 237 ? -10.312 -0.479 48.165 1.00 96.00 237 ASN A O 1
ATOM 1870 N N . VAL A 1 238 ? -12.111 0.707 47.497 1.00 96.88 238 VAL A N 1
ATOM 1871 C CA . VAL A 1 238 ? -12.482 -0.096 46.329 1.00 96.88 238 VAL A CA 1
ATOM 1872 C C . VAL A 1 238 ? -12.615 0.834 45.121 1.00 96.88 238 VAL A C 1
ATOM 1874 O O . VAL A 1 238 ? -13.084 1.962 45.251 1.00 96.88 238 VAL A O 1
ATOM 1877 N N . ILE A 1 239 ? -12.156 0.393 43.954 1.00 97.25 239 ILE A N 1
ATOM 1878 C CA . ILE A 1 239 ? -12.312 1.111 42.680 1.00 97.25 239 ILE A CA 1
ATOM 1879 C C . ILE A 1 239 ? -12.620 0.109 41.572 1.00 97.25 239 ILE A C 1
ATOM 1881 O O . ILE A 1 239 ? -12.118 -1.012 41.615 1.00 97.25 239 ILE A O 1
ATOM 1885 N N . PHE A 1 240 ? -13.407 0.501 40.575 1.00 97.88 240 PHE A N 1
ATOM 1886 C CA . PHE A 1 240 ? -13.617 -0.291 39.368 1.00 97.88 240 PHE A CA 1
ATOM 1887 C C . PHE A 1 240 ? -12.770 0.246 38.207 1.00 97.88 240 PHE A C 1
ATOM 1889 O O . PHE A 1 240 ? -12.752 1.444 37.922 1.00 97.88 240 PHE A O 1
ATOM 1896 N N . TYR A 1 241 ? -12.058 -0.644 37.516 1.00 96.56 241 TYR A N 1
ATOM 1897 C CA . TYR A 1 241 ? -11.268 -0.311 36.335 1.00 96.56 241 TYR A CA 1
ATOM 1898 C C . TYR A 1 241 ? -11.993 -0.751 35.060 1.00 96.56 241 TYR A C 1
ATOM 1900 O O . TYR A 1 241 ? -11.842 -1.882 34.609 1.00 96.56 241 TYR A O 1
ATOM 1908 N N . SER A 1 242 ? -12.708 0.164 34.403 1.00 94.31 242 SER A N 1
ATOM 1909 C CA . SER A 1 242 ? -13.467 -0.112 33.162 1.00 94.31 242 SER A CA 1
ATOM 1910 C C . SER A 1 242 ? -12.627 -0.625 31.979 1.00 94.31 242 SER A C 1
ATOM 1912 O O . SER A 1 242 ? -13.124 -1.285 31.067 1.00 94.31 242 SER A O 1
ATOM 1914 N N . HIS A 1 243 ? -11.320 -0.357 31.960 1.00 91.94 243 HIS A N 1
ATOM 1915 C CA . HIS A 1 243 ? -10.440 -0.865 30.906 1.00 91.94 243 HIS A CA 1
ATOM 1916 C C . HIS A 1 243 ? -10.105 -2.358 31.067 1.00 91.94 243 HIS A C 1
ATOM 1918 O O . HIS A 1 243 ? -9.848 -3.006 30.053 1.00 91.94 243 HIS A O 1
ATOM 1924 N N . THR A 1 244 ? -10.147 -2.903 32.290 1.00 94.25 244 THR A N 1
ATOM 1925 C CA . THR A 1 244 ? -9.979 -4.342 32.572 1.00 94.25 244 THR A CA 1
ATOM 1926 C C . THR A 1 244 ? -11.283 -5.041 32.955 1.00 94.25 244 THR A C 1
ATOM 1928 O O . THR A 1 244 ? -11.332 -6.265 32.915 1.00 94.25 244 THR A O 1
ATOM 1931 N N . GLY A 1 245 ? -12.328 -4.291 33.314 1.00 94.75 245 GLY A N 1
ATOM 1932 C CA . GLY A 1 245 ? -13.587 -4.834 33.822 1.00 94.75 245 GLY A CA 1
ATOM 1933 C C . GLY A 1 245 ? -13.465 -5.426 35.229 1.00 94.75 245 GLY A C 1
ATOM 1934 O O . GLY A 1 245 ? -14.214 -6.340 35.558 1.00 94.75 245 GLY A O 1
ATOM 1935 N N . ARG A 1 246 ? -12.508 -4.955 36.045 1.00 96.81 246 ARG A N 1
ATOM 1936 C CA . ARG A 1 246 ? -12.191 -5.549 37.357 1.00 96.81 246 ARG A CA 1
ATOM 1937 C C . ARG A 1 246 ? -12.299 -4.545 38.495 1.00 96.81 246 ARG A C 1
ATOM 1939 O O . ARG A 1 246 ? -11.906 -3.384 38.355 1.00 96.81 246 ARG A O 1
ATOM 1946 N N . PHE A 1 247 ? -12.764 -5.016 39.644 1.00 97.88 247 PHE A N 1
ATOM 1947 C CA . PHE A 1 247 ? -12.679 -4.288 40.905 1.00 97.88 247 PHE A CA 1
ATOM 1948 C C . PHE A 1 247 ? -11.291 -4.429 41.521 1.00 97.88 247 PHE A C 1
ATOM 1950 O O . PHE A 1 247 ? -10.698 -5.496 41.494 1.00 97.88 247 PHE A O 1
ATOM 1957 N N . CYS A 1 248 ? -10.770 -3.366 42.119 1.00 97.31 248 CYS A N 1
ATOM 1958 C CA . CYS A 1 248 ? -9.519 -3.388 42.859 1.00 97.31 248 CYS A CA 1
ATOM 1959 C C . CYS A 1 248 ? -9.768 -2.959 44.301 1.00 97.31 248 CYS A C 1
ATOM 1961 O O . CYS A 1 248 ? -10.018 -1.787 44.592 1.00 97.31 248 CYS A O 1
ATOM 1963 N N . PHE A 1 249 ? -9.629 -3.915 45.209 1.00 97.06 249 PHE A N 1
ATOM 1964 C CA . PHE A 1 249 ? -9.616 -3.698 46.646 1.00 97.06 249 PHE A CA 1
ATOM 1965 C C . PHE A 1 249 ? -8.201 -3.313 47.082 1.00 97.06 249 PHE A C 1
ATOM 1967 O O . PHE A 1 249 ? -7.204 -3.841 46.580 1.00 97.06 249 PHE A O 1
ATOM 1974 N N . GLY A 1 250 ? -8.095 -2.366 48.010 1.00 95.75 250 GLY A N 1
ATOM 1975 C CA . GLY A 1 250 ? -6.797 -1.891 48.482 1.00 95.75 250 GLY A CA 1
ATOM 1976 C C . GLY A 1 250 ? -6.106 -0.906 47.537 1.00 95.75 250 GLY A C 1
ATOM 1977 O O . GLY A 1 250 ? -4.891 -0.728 47.618 1.00 95.75 250 GLY A O 1
ATOM 1978 N N . TRP A 1 251 ? -6.845 -0.278 46.613 1.00 94.62 251 TRP A N 1
ATOM 1979 C CA . TRP A 1 251 ? -6.261 0.615 45.604 1.00 94.62 251 TRP A CA 1
ATOM 1980 C C . TRP A 1 251 ? -5.624 1.873 46.205 1.00 94.62 251 TRP A C 1
ATOM 1982 O O . TRP A 1 251 ? -4.634 2.365 45.664 1.00 94.62 251 TRP A O 1
ATOM 1992 N N . ARG A 1 252 ? -6.176 2.376 47.319 1.00 93.44 252 ARG A N 1
ATOM 1993 C CA . ARG A 1 252 ? -5.669 3.550 48.040 1.00 93.44 252 ARG A CA 1
ATOM 1994 C C . ARG A 1 252 ? -4.672 3.156 49.124 1.00 93.44 252 ARG A C 1
ATOM 1996 O O . ARG A 1 252 ? -3.652 3.821 49.284 1.00 93.44 252 ARG A O 1
ATOM 2003 N N . LYS A 1 253 ? -4.971 2.089 49.868 1.00 96.06 253 LYS A N 1
ATOM 2004 C CA . LYS A 1 253 ? -4.073 1.483 50.859 1.00 96.06 253 LYS A CA 1
ATOM 2005 C C . LYS A 1 253 ? -4.171 -0.042 50.754 1.00 96.06 253 LYS A C 1
ATOM 2007 O O . LYS A 1 253 ? -5.289 -0.540 50.879 1.00 96.06 253 LYS A O 1
ATOM 2012 N N . PRO A 1 254 ? -3.061 -0.780 50.578 1.00 96.56 254 PRO A N 1
ATOM 2013 C CA . PRO A 1 254 ? -3.101 -2.238 50.543 1.00 96.56 254 PRO A CA 1
ATOM 2014 C C . PRO A 1 254 ? -3.786 -2.839 51.780 1.00 96.56 254 PRO A C 1
ATOM 2016 O O . PRO A 1 254 ? -3.745 -2.267 52.870 1.00 96.56 254 PRO A O 1
ATOM 2019 N N . VAL A 1 255 ? -4.449 -3.979 51.599 1.00 95.19 255 VAL A N 1
ATOM 2020 C CA . VAL A 1 255 ? -5.218 -4.657 52.648 1.00 95.19 255 VAL A CA 1
ATOM 2021 C C . VAL A 1 255 ? -4.270 -5.422 53.576 1.00 95.19 255 VAL A C 1
ATOM 2023 O O . VAL A 1 255 ? -3.462 -6.234 53.118 1.00 95.19 255 VAL A O 1
ATOM 2026 N N . GLY A 1 256 ? -4.371 -5.161 54.882 1.00 93.44 256 GLY A N 1
ATOM 2027 C CA . GLY A 1 256 ? -3.583 -5.838 55.917 1.00 93.44 256 GLY A CA 1
ATOM 2028 C C . GLY A 1 256 ? -4.142 -7.208 56.310 1.00 93.44 256 GLY A C 1
ATOM 2029 O O . GLY A 1 256 ? -5.318 -7.495 56.093 1.00 93.44 256 GLY A O 1
ATOM 2030 N N . GLY A 1 257 ? -3.307 -8.055 56.920 1.00 88.69 257 GLY A N 1
ATOM 2031 C CA . GLY A 1 257 ? -3.581 -9.492 57.099 1.00 88.69 257 GLY A CA 1
ATOM 2032 C C . GLY A 1 257 ? -4.887 -9.849 57.825 1.00 88.69 257 GLY A C 1
ATOM 2033 O O . GLY A 1 257 ? -5.605 -10.733 57.367 1.00 88.69 257 GLY A O 1
ATOM 2034 N N . ALA A 1 258 ? -5.232 -9.148 58.913 1.00 87.31 258 ALA A N 1
ATOM 2035 C CA . ALA A 1 258 ? -6.473 -9.412 59.654 1.00 87.31 258 ALA A CA 1
ATOM 2036 C C . ALA A 1 258 ? -7.728 -9.076 58.826 1.00 87.31 258 ALA A C 1
ATOM 2038 O O . ALA A 1 258 ? -8.668 -9.862 58.771 1.00 87.31 258 ALA A O 1
ATOM 2039 N N . VAL A 1 259 ? -7.702 -7.945 58.115 1.00 90.69 259 VAL A N 1
ATOM 2040 C CA . VAL A 1 259 ? -8.799 -7.503 57.237 1.00 90.69 259 VAL A CA 1
ATOM 2041 C C . VAL A 1 259 ? -8.894 -8.385 55.991 1.00 90.69 259 VAL A C 1
ATOM 2043 O O . VAL A 1 259 ? -9.986 -8.656 55.502 1.00 90.69 259 VAL A O 1
ATOM 2046 N N . LEU A 1 260 ? -7.755 -8.862 55.481 1.00 92.44 260 LEU A N 1
ATOM 2047 C CA . LEU A 1 260 ? -7.694 -9.709 54.294 1.00 92.44 260 LEU A CA 1
ATOM 2048 C C . LEU A 1 260 ? -8.436 -11.034 54.494 1.00 92.44 260 LEU A C 1
ATOM 2050 O O . LEU A 1 260 ? -9.147 -11.458 53.589 1.00 92.44 260 LEU A O 1
ATOM 2054 N N . ALA A 1 261 ? -8.287 -11.678 55.654 1.00 90.44 261 ALA A N 1
ATOM 2055 C CA . ALA A 1 261 ? -8.950 -12.952 55.933 1.00 90.44 261 ALA A CA 1
ATOM 2056 C C . ALA A 1 261 ? -10.483 -12.817 55.936 1.00 90.44 261 ALA A C 1
ATOM 2058 O O . ALA A 1 261 ? -11.174 -13.625 55.319 1.00 90.44 261 ALA A O 1
ATOM 2059 N N . GLU A 1 262 ? -11.010 -11.767 56.572 1.00 90.50 262 GLU A N 1
ATOM 2060 C CA . GLU A 1 262 ? -12.449 -11.476 56.562 1.00 90.50 262 GLU A CA 1
ATOM 2061 C C . GLU A 1 262 ? -12.943 -11.114 55.158 1.00 90.50 262 GLU A C 1
ATOM 2063 O O . GLU A 1 262 ? -13.967 -11.630 54.710 1.00 90.50 262 GLU A O 1
ATOM 2068 N N . LEU A 1 263 ? -12.182 -10.287 54.432 1.00 91.56 263 LEU A N 1
ATOM 2069 C CA . LEU A 1 263 ? -12.508 -9.907 53.062 1.00 91.56 263 LEU A CA 1
ATOM 2070 C C . LEU A 1 263 ? -12.568 -11.134 52.141 1.00 91.56 263 LEU A C 1
ATOM 2072 O O . LEU A 1 263 ? -13.523 -11.266 51.386 1.00 91.56 263 LEU A O 1
ATOM 2076 N N . LEU A 1 264 ? -11.608 -12.059 52.222 1.00 92.25 264 LEU A N 1
ATOM 2077 C CA . LEU A 1 264 ? -11.580 -13.262 51.380 1.00 92.25 264 LEU A CA 1
ATOM 2078 C C . LEU A 1 264 ? -12.802 -14.168 51.580 1.00 92.25 264 LEU A C 1
ATOM 2080 O O . LEU A 1 264 ? -13.288 -14.734 50.604 1.00 92.25 264 LEU A O 1
ATOM 2084 N N . ASN A 1 265 ? -13.330 -14.267 52.803 1.00 90.12 265 ASN A N 1
ATOM 2085 C CA . ASN A 1 265 ? -14.558 -15.027 53.053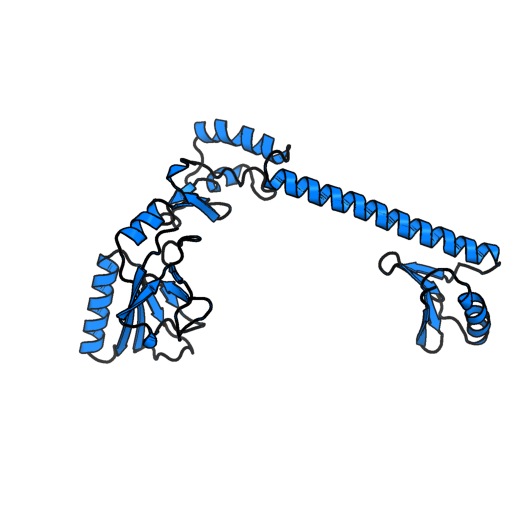 1.00 90.12 265 ASN A CA 1
ATOM 2086 C C . ASN A 1 265 ? -15.750 -14.415 52.305 1.00 90.12 265 ASN A C 1
ATOM 2088 O O . ASN A 1 265 ? -16.517 -15.130 51.667 1.00 90.12 265 ASN A O 1
ATOM 2092 N N . ILE A 1 266 ? -15.863 -13.086 52.325 1.00 90.44 266 ILE A N 1
ATOM 2093 C CA . ILE A 1 266 ? -16.917 -12.345 51.623 1.00 90.44 266 ILE A CA 1
ATOM 2094 C C . ILE A 1 266 ? -16.747 -12.456 50.101 1.00 90.44 266 ILE A C 1
ATOM 2096 O O . ILE A 1 266 ? -17.727 -12.605 49.375 1.00 90.44 266 ILE A O 1
ATOM 2100 N N . MET A 1 267 ? -15.505 -12.394 49.611 1.00 91.44 267 MET A N 1
ATOM 2101 C CA . MET A 1 267 ? -15.206 -12.416 48.175 1.00 91.44 267 MET A CA 1
ATOM 2102 C C . MET A 1 267 ? -15.561 -13.732 47.483 1.00 91.44 267 MET A C 1
ATOM 2104 O O . MET A 1 267 ? -15.672 -13.743 46.263 1.00 91.44 267 MET A O 1
ATOM 2108 N N . SER A 1 268 ? -15.820 -14.806 48.233 1.00 88.88 268 SER A N 1
ATOM 2109 C CA . SER A 1 268 ? -16.342 -16.056 47.668 1.00 88.88 268 SER A CA 1
ATOM 2110 C C . SER A 1 268 ? -17.729 -15.922 47.017 1.00 88.88 268 SER A C 1
ATOM 2112 O O . SER A 1 268 ? -18.075 -16.740 46.171 1.00 88.88 268 SER A O 1
ATOM 2114 N N . GLU A 1 269 ? -18.499 -14.888 47.374 1.00 92.69 269 GLU A N 1
ATOM 2115 C CA . GLU A 1 269 ? -19.830 -14.595 46.818 1.00 92.69 269 GLU A CA 1
ATOM 2116 C C . GLU A 1 269 ? -19.871 -13.293 45.998 1.00 92.69 269 GLU A C 1
ATOM 2118 O O . GLU A 1 269 ? -20.944 -12.853 45.573 1.00 92.69 269 GLU A O 1
ATOM 2123 N N . PHE A 1 270 ? -18.730 -12.618 45.833 1.00 95.88 270 PHE A N 1
ATOM 2124 C CA . PHE A 1 270 ? -18.688 -11.324 45.160 1.00 95.88 270 PHE A CA 1
ATOM 2125 C C . PHE A 1 270 ? -18.928 -11.508 43.655 1.00 95.88 270 PHE A C 1
ATOM 2127 O O . PHE A 1 270 ? -18.191 -12.256 43.026 1.00 95.88 270 PHE A O 1
ATOM 2134 N N . PRO A 1 271 ? -19.909 -10.818 43.046 1.00 94.69 271 PRO A N 1
ATOM 2135 C CA . PRO A 1 271 ? -20.439 -11.192 41.731 1.00 94.69 271 PRO A CA 1
ATOM 2136 C C . PRO A 1 271 ? -19.614 -10.680 40.539 1.00 94.69 271 PRO A C 1
ATOM 2138 O O . PRO A 1 271 ? -20.112 -10.667 39.412 1.00 94.69 271 PRO A O 1
ATOM 2141 N N . ALA A 1 272 ? -18.410 -10.155 40.770 1.00 95.75 272 ALA A N 1
ATOM 2142 C CA . ALA A 1 272 ? -17.622 -9.497 39.737 1.00 95.75 272 ALA A CA 1
ATOM 2143 C C . ALA A 1 272 ? -16.134 -9.851 39.840 1.00 95.75 272 ALA A C 1
ATOM 2145 O O . ALA A 1 272 ? -15.625 -10.033 40.948 1.00 95.75 272 ALA A O 1
ATOM 2146 N N . PRO A 1 273 ? -15.401 -9.853 38.712 1.00 96.88 273 PRO A N 1
ATOM 2147 C CA . PRO A 1 273 ? -13.960 -10.031 38.725 1.00 96.88 273 PRO A CA 1
ATOM 2148 C C . PRO A 1 273 ? -13.269 -8.984 39.597 1.00 96.88 273 PRO A C 1
ATOM 2150 O O . PRO A 1 273 ? -13.581 -7.787 39.538 1.00 96.88 273 PRO A O 1
ATOM 2153 N N . TYR A 1 274 ? -12.298 -9.423 40.390 1.00 97.44 274 TYR A N 1
ATOM 2154 C CA . TYR A 1 274 ? -11.633 -8.565 41.358 1.00 97.44 274 TYR A CA 1
ATOM 2155 C C . TYR A 1 274 ? -10.151 -8.876 41.520 1.00 97.44 274 TYR A C 1
ATOM 2157 O O . TYR A 1 274 ? -9.690 -9.989 41.276 1.00 97.44 274 TYR A O 1
ATOM 2165 N N . ASP A 1 275 ? -9.425 -7.873 41.997 1.00 97.56 275 ASP A N 1
ATOM 2166 C CA . ASP A 1 275 ? -8.046 -7.931 42.447 1.00 97.56 275 ASP A CA 1
ATOM 2167 C C . ASP A 1 275 ? -7.955 -7.317 43.854 1.00 97.56 275 ASP A C 1
ATOM 2169 O O . ASP A 1 275 ? -8.583 -6.299 44.149 1.00 97.56 275 ASP A O 1
ATOM 2173 N N . ILE A 1 276 ? -7.158 -7.908 44.740 1.00 97.38 276 ILE A N 1
ATOM 2174 C CA . ILE A 1 276 ? -6.905 -7.421 46.099 1.00 97.38 276 ILE A CA 1
ATOM 2175 C C . ILE A 1 276 ? -5.414 -7.152 46.233 1.00 97.38 276 ILE A C 1
ATOM 2177 O O . ILE A 1 276 ? -4.607 -8.082 46.203 1.00 97.38 276 ILE A O 1
ATOM 2181 N N . LYS A 1 277 ? -5.045 -5.882 46.415 1.00 97.25 277 LYS A N 1
ATOM 2182 C CA . LYS A 1 277 ? -3.667 -5.489 46.732 1.00 97.25 277 LYS A CA 1
ATOM 2183 C C . LYS A 1 277 ? -3.410 -5.693 48.220 1.00 97.25 277 LYS A C 1
ATOM 2185 O O . LYS A 1 277 ? -4.118 -5.112 49.043 1.00 97.25 277 LYS A O 1
ATOM 2190 N N . THR A 1 278 ? -2.398 -6.476 48.571 1.00 96.62 278 THR A N 1
ATOM 2191 C CA . THR A 1 278 ? -2.084 -6.835 49.962 1.00 96.62 278 THR A CA 1
ATOM 2192 C C . THR A 1 278 ? -0.843 -6.100 50.473 1.00 96.62 278 THR A C 1
ATOM 2194 O O . THR A 1 278 ? 0.031 -5.709 49.699 1.00 96.62 278 THR A O 1
ATOM 2197 N N . GLU A 1 279 ? -0.751 -5.879 51.789 1.00 95.44 279 GLU A N 1
ATOM 2198 C CA . GLU A 1 279 ? 0.399 -5.186 52.409 1.00 95.44 279 GLU A CA 1
ATOM 2199 C C . GLU A 1 279 ? 1.736 -5.922 52.216 1.00 95.44 279 GLU A C 1
ATOM 2201 O O . GLU A 1 279 ? 2.785 -5.285 52.197 1.00 95.44 279 GLU A O 1
ATOM 2206 N N . ASP A 1 280 ? 1.706 -7.241 52.009 1.00 92.88 280 ASP A N 1
ATOM 2207 C CA . ASP A 1 280 ? 2.891 -8.053 51.701 1.00 92.88 280 ASP A CA 1
ATOM 2208 C C . ASP A 1 280 ? 3.331 -7.984 50.222 1.00 92.88 280 ASP A C 1
ATOM 2210 O O . ASP A 1 280 ? 4.244 -8.699 49.810 1.00 92.88 280 ASP A O 1
ATOM 2214 N N . GLY A 1 281 ? 2.699 -7.119 49.421 1.00 92.19 281 GLY A N 1
ATOM 2215 C CA . GLY A 1 281 ? 3.069 -6.840 48.034 1.00 92.19 281 GLY A CA 1
ATOM 2216 C C . GLY A 1 281 ? 2.453 -7.778 46.994 1.00 92.19 281 GLY A C 1
ATOM 2217 O O . GLY A 1 281 ? 2.720 -7.615 45.803 1.00 92.19 281 GLY A O 1
ATOM 2218 N N . ARG A 1 282 ? 1.620 -8.743 47.401 1.00 95.50 282 ARG A N 1
ATOM 2219 C CA . ARG A 1 282 ? 0.901 -9.623 46.470 1.00 95.50 282 ARG A CA 1
ATOM 2220 C C . ARG A 1 282 ? -0.345 -8.943 45.891 1.00 95.50 282 ARG A C 1
ATOM 2222 O O . ARG A 1 282 ? -0.866 -7.951 46.401 1.00 95.50 282 ARG A O 1
ATOM 2229 N N . THR A 1 283 ? -0.822 -9.494 44.779 1.00 96.38 283 THR A N 1
ATOM 2230 C CA . THR A 1 283 ? -2.156 -9.215 44.236 1.00 96.38 283 THR A CA 1
ATOM 2231 C C . THR A 1 283 ? -2.893 -10.540 44.131 1.00 96.38 283 THR A C 1
ATOM 2233 O O . THR A 1 283 ? -2.404 -11.461 43.480 1.00 96.38 283 THR A O 1
ATOM 2236 N N . LEU A 1 284 ? -4.022 -10.656 44.826 1.00 96.31 284 LEU A N 1
ATOM 2237 C CA . LEU A 1 284 ? -4.893 -11.829 44.761 1.00 96.31 284 LEU A CA 1
ATOM 2238 C C . LEU A 1 284 ? -6.043 -11.529 43.806 1.00 96.31 284 LEU A C 1
ATOM 2240 O O . LEU A 1 284 ? -6.639 -10.466 43.928 1.00 96.31 284 LEU A O 1
ATOM 2244 N N . SER A 1 285 ? -6.373 -12.449 42.907 1.00 96.12 285 SER A N 1
ATOM 2245 C CA . SER A 1 285 ? -7.396 -12.232 41.878 1.00 96.12 285 SER A CA 1
ATOM 2246 C C . SER A 1 285 ? -8.506 -13.278 41.960 1.00 96.12 285 SER A C 1
ATOM 2248 O O . SER A 1 285 ? -8.243 -14.431 42.300 1.00 96.12 285 SER A O 1
ATOM 2250 N N . GLY A 1 286 ? -9.731 -12.879 41.623 1.00 94.19 286 GLY A N 1
ATOM 2251 C CA . GLY A 1 286 ? -10.888 -13.758 41.430 1.00 94.19 286 GLY A CA 1
ATOM 2252 C C . GLY A 1 286 ? -11.727 -13.310 40.231 1.00 94.19 286 GLY A C 1
ATOM 2253 O O . GLY A 1 286 ? -11.594 -12.174 39.776 1.00 94.19 286 GLY A O 1
ATOM 2254 N N . GLU A 1 287 ? -12.559 -14.201 39.691 1.00 90.44 287 GLU A N 1
ATOM 2255 C CA . GLU A 1 287 ? -13.357 -13.940 38.475 1.00 90.44 287 GLU A CA 1
ATOM 2256 C C . GLU A 1 287 ? -14.841 -13.639 38.745 1.00 90.44 287 GLU A C 1
ATOM 2258 O O . GLU A 1 287 ? -15.562 -13.287 37.813 1.00 90.44 287 GLU A O 1
ATOM 2263 N N . GLY A 1 288 ? -15.261 -13.672 40.014 1.00 73.12 288 GLY A N 1
ATOM 2264 C CA . GLY A 1 288 ? -16.669 -13.563 40.409 1.00 73.12 288 GLY A CA 1
ATOM 2265 C C . GLY A 1 288 ? -17.476 -14.835 40.177 1.00 73.12 288 GLY A C 1
ATOM 2266 O O . GLY A 1 288 ? -16.991 -15.740 39.458 1.00 73.12 288 GLY A O 1
#

Foldseek 3Di:
DPPWDKWAKAKDKAQQVDPVSVVVVVVVVVVCVVVVADEAEDADDAAQRDPVRHRHMFTFDLQADAQFWTFTDADPPPGNRTDIHGQHYWYAHYPNDDDNSMTIHMHIDDDPVSVVSQQQWKAQQPPRDIDGCVVVDQFAPQPLLPPPQDLQNSLSRGIGGSNCNVDPRDGDDPVRSVVSVVVSVCSNVALPDPVSVVVVVVVVVVVVVVVVLVVVLVVLVVVLVVVCVVVVHDCPQWDADSVVQEIEGCNVHADEDVRVVVVVVVVVPRPAWYWGGHPVGDIDTDGD

pLDDT: mean 93.23, std 7.6, range [39.91, 98.5]